Protein AF-A0A965MPZ9-F1 (afdb_monomer)

Solvent-accessible surface area (backbone atoms only — not comparable to full-atom values): 13795 Å² total; per-residue (Å²): 133,59,70,68,59,54,50,43,66,75,36,69,50,44,33,37,20,28,44,81,34,50,32,44,98,59,38,31,29,36,39,41,37,61,38,57,53,34,80,78,43,70,90,66,71,45,36,27,39,39,38,38,39,33,20,25,36,76,25,46,79,74,47,76,48,76,46,81,30,52,50,71,32,70,47,75,51,49,40,56,85,73,65,50,69,56,30,16,26,32,37,33,30,61,44,65,78,57,67,60,68,72,77,26,62,98,75,59,85,80,67,78,58,42,73,43,76,52,37,40,35,40,40,37,88,85,79,53,74,47,76,47,65,77,69,43,65,52,33,77,58,78,48,70,71,46,74,47,78,44,82,44,67,62,49,95,58,50,68,45,53,34,32,38,42,43,15,49,20,69,40,75,59,63,90,84,76,31,32,43,35,39,22,40,60,87,79,64,46,76,76,48,71,38,80,45,86,76,62,41,33,34,5,29,47,78,44,55,44,52,84,70,35,78,60,48,66,62,52,22,66,75,58,47,33,32,30,38,35,42,36,35,48,37,52,56,87,49,28,39,29,39,35,32,69,89,72,51,68,50,77,43,81,120

Sequence (254 aa):
MSRLNELMSAHPGYAFTSQYCLVGDEWNTILSFFNYYEQVFPGQGIVARLLVVFHDESGNEVKVHEQEVAPGSTAQVNARELGVTRSGLVAVAAVAMANLEELATGKFKINSSIPTSFYVTWDRANSARGMMHELEGVTQSRHASSIHHVGLKYSEQIAEHGLMLTNPNLAPSPGGKDMLTLRSATNRKTVARAELERLPPMGSKVVRFKDYFPNIDAQLQEHDRMVIDLTTCAQAAPLTAEWYKSGDFHFHHL

Nearest PDB structures (foldseek):
  4y5x-assembly2_I  TM=1.978E-01  e=4.830E-02  Homo sapiens
  4y5x-assembly2_F  TM=1.755E-01  e=5.373E-02  Homo sapiens
  3ggl-assembly1_A  TM=3.690E-01  e=2.634E+00  Bacteroides thetaiotaomicron
  4y5x-assembly1_L  TM=1.763E-01  e=2.038E-01  Homo sapiens

Foldseek 3Di:
DDVVVVVCVVAVQEWKWKDKADAAPFKWKKKKAFQCVCVVQPPPFWKWKKWKWDAAQQRHTDDIDIDIATHRGMDMDICVVRVNHHIFMMIIIIHTPDDVCVSCVPPDDDDSYHYGWIKMWMDGPPDDIDIDGDIHTQDQDFDAWDKDKDKDFDDPFFPFKWKKWFFSYPDFFDDDWKKKWKAQPPPRDTPDMDTDDDHGHRHIDIGTVCVGVVCVNVVCVVRRMMMIITTGRGIDQIWMWTQTPVRYIDTHGD

pLDDT: mean 91.39, std 7.15, range [62.09, 98.56]

Secondary structure (DSSP, 8-state):
--HHHHHHHH-TTEE-EEEEE--SSSEEEEEEEE-THHHHSTTS---EEEEEEEEETT--EEEEEEEEE-TT-EEEEETTTTT--S-EEEEEEEEESS-HHHHHTTT-PPPSSEE---EEEEEETTS-EEEE---EE-BSSPPPPEEEEEEEE--TTEEEEEEEEE--BSSPPPSS-EEEEEEETTT--EEEEEEEPPPPTT-EEEEEHHHH-TTHHHHHHHHSEEEEEEEESS--PPEEEEEETTS-EEEE--

Mean predicted aligned error: 4.83 Å

Radius of gyration: 20.1 Å; Cα contacts (8 Å, |Δi|>4): 614; chains: 1; bounding box: 48×39×56 Å

Structure (mmCIF, N/CA/C/O backbone):
data_AF-A0A965MPZ9-F1
#
_entry.id   AF-A0A965MPZ9-F1
#
loop_
_atom_site.group_PDB
_atom_site.id
_atom_site.type_symbol
_atom_site.label_atom_id
_atom_site.label_alt_id
_atom_site.label_comp_id
_atom_site.label_asym_id
_atom_site.label_entity_id
_atom_site.label_seq_id
_atom_site.pdbx_PDB_ins_code
_atom_site.Cartn_x
_atom_site.Cartn_y
_atom_site.Cartn_z
_atom_site.occupancy
_atom_site.B_iso_or_equiv
_atom_site.auth_seq_id
_atom_site.auth_comp_id
_atom_site.auth_asym_id
_atom_site.auth_atom_id
_atom_site.pdbx_PDB_model_num
ATOM 1 N N . MET A 1 1 ? -21.903 1.764 -3.519 1.00 65.25 1 MET A N 1
ATOM 2 C CA . MET A 1 1 ? -21.096 2.396 -2.453 1.00 65.25 1 MET A CA 1
ATOM 3 C C . MET A 1 1 ? -20.209 1.292 -1.892 1.00 65.25 1 MET A C 1
ATOM 5 O O . MET A 1 1 ? -20.731 0.196 -1.749 1.00 65.25 1 MET A O 1
ATOM 9 N N . SER A 1 2 ? -18.895 1.498 -1.734 1.00 91.62 2 SER A N 1
ATOM 10 C CA . SER A 1 2 ? -17.992 0.437 -1.235 1.00 91.62 2 SER A CA 1
ATOM 11 C C . SER A 1 2 ? -18.144 0.243 0.275 1.00 91.62 2 SER A C 1
ATOM 13 O O . SER A 1 2 ? -18.500 1.197 0.973 1.00 91.62 2 SER A O 1
ATOM 15 N N . ARG A 1 3 ? -17.834 -0.952 0.796 1.00 95.94 3 ARG A N 1
ATOM 16 C CA . ARG A 1 3 ? -17.916 -1.235 2.235 1.00 95.94 3 ARG A CA 1
ATOM 17 C C . ARG A 1 3 ? -16.930 -0.383 3.022 1.00 95.94 3 ARG A C 1
ATOM 19 O O . ARG A 1 3 ? -17.259 0.084 4.106 1.00 95.94 3 ARG A O 1
ATOM 26 N N . LEU A 1 4 ? -15.759 -0.100 2.453 1.00 96.56 4 LEU A N 1
ATOM 27 C CA . LEU A 1 4 ? -14.794 0.829 3.049 1.00 96.56 4 LEU A CA 1
ATOM 28 C C . LEU A 1 4 ? -15.406 2.219 3.313 1.00 96.56 4 LEU A C 1
ATOM 30 O O . LEU A 1 4 ? -15.229 2.768 4.398 1.00 96.56 4 LEU A O 1
ATOM 34 N N . ASN A 1 5 ? -16.191 2.764 2.375 1.00 95.31 5 ASN A N 1
ATOM 35 C CA . ASN A 1 5 ? -16.873 4.049 2.578 1.00 95.31 5 ASN A CA 1
ATOM 36 C C . ASN A 1 5 ? -17.919 3.987 3.702 1.00 95.31 5 ASN A C 1
ATOM 38 O O . ASN A 1 5 ? -18.040 4.932 4.484 1.00 95.31 5 ASN A O 1
ATOM 42 N N . GLU A 1 6 ? -18.660 2.881 3.800 1.00 96.56 6 GLU A N 1
ATOM 43 C CA . GLU A 1 6 ? -19.630 2.668 4.881 1.00 96.56 6 GLU A CA 1
ATOM 44 C C . GLU A 1 6 ? -18.938 2.607 6.246 1.00 96.56 6 GLU A C 1
ATOM 46 O O . GLU A 1 6 ? -19.370 3.276 7.182 1.00 96.56 6 GLU A O 1
ATOM 51 N N . LEU A 1 7 ? -17.836 1.857 6.349 1.00 96.94 7 LEU A N 1
ATOM 52 C CA . LEU A 1 7 ? -17.068 1.709 7.586 1.00 96.94 7 LEU A CA 1
ATOM 53 C C . LEU A 1 7 ? -16.430 3.031 8.027 1.00 96.94 7 LEU A C 1
ATOM 55 O O . LEU A 1 7 ? -16.515 3.386 9.200 1.00 96.94 7 LEU A O 1
ATOM 59 N N . MET A 1 8 ? -15.850 3.796 7.098 1.00 95.69 8 MET A N 1
ATOM 60 C CA . MET A 1 8 ? -15.312 5.131 7.396 1.00 95.69 8 MET A CA 1
ATOM 61 C C . MET A 1 8 ? -16.402 6.093 7.879 1.00 95.69 8 MET A C 1
ATOM 63 O O . MET A 1 8 ? -16.169 6.885 8.788 1.00 95.69 8 MET A O 1
ATOM 67 N N . SER A 1 9 ? -17.604 6.007 7.304 1.00 95.62 9 SER A N 1
ATOM 68 C CA . SER A 1 9 ? -18.743 6.837 7.715 1.00 95.62 9 SER A CA 1
ATOM 69 C C . SER A 1 9 ? -19.303 6.422 9.078 1.00 95.62 9 SER A C 1
ATOM 71 O O . SER A 1 9 ? -19.721 7.277 9.855 1.00 95.62 9 SER A O 1
ATOM 73 N N . ALA A 1 10 ? -19.299 5.122 9.384 1.00 96.62 10 ALA A N 1
ATOM 74 C CA . ALA A 1 10 ? -19.733 4.587 10.674 1.00 96.62 10 ALA A CA 1
ATOM 75 C C . ALA A 1 10 ? -18.739 4.887 11.811 1.00 96.62 10 ALA A C 1
ATOM 77 O O . ALA A 1 10 ? -19.133 4.931 12.977 1.00 96.62 10 ALA A O 1
ATOM 78 N N . HIS A 1 11 ? -17.463 5.111 11.481 1.00 95.94 11 HIS A N 1
ATOM 79 C CA . HIS A 1 11 ? -16.379 5.311 12.444 1.00 95.94 11 HIS A CA 1
ATOM 80 C C . HIS A 1 11 ? -15.527 6.557 12.123 1.00 95.94 11 HIS A C 1
ATOM 82 O O . HIS A 1 11 ? -14.315 6.440 11.951 1.00 95.94 11 HIS A O 1
ATOM 88 N N . PRO A 1 12 ? -16.111 7.771 12.093 1.00 93.56 12 PRO A N 1
ATOM 89 C CA . PRO A 1 12 ? -15.445 8.973 11.576 1.00 93.56 12 PRO A CA 1
ATOM 90 C C . PRO A 1 12 ? -14.216 9.432 12.383 1.00 93.56 12 PRO A C 1
ATOM 92 O O . PRO A 1 12 ? -13.398 10.187 11.866 1.00 93.56 12 PRO A O 1
ATOM 95 N N . GLY A 1 13 ? -14.071 8.989 13.638 1.00 94.06 13 GLY A N 1
ATOM 96 C CA . GLY A 1 13 ? -12.893 9.262 14.473 1.00 94.06 13 GLY A CA 1
ATOM 97 C C . GLY A 1 13 ? -11.706 8.321 14.232 1.00 94.06 13 GLY A C 1
ATOM 98 O O . GLY A 1 13 ? -10.641 8.530 14.811 1.00 94.06 13 GLY A O 1
ATOM 99 N N . TYR A 1 14 ? -11.865 7.291 13.396 1.00 96.25 14 TYR A N 1
ATOM 100 C CA . TYR A 1 14 ? -10.846 6.276 13.128 1.00 96.25 14 TYR A CA 1
ATOM 101 C C . TYR A 1 14 ? -10.413 6.335 11.666 1.00 96.25 14 TYR A C 1
ATOM 103 O O . TYR A 1 14 ? -11.206 6.109 10.752 1.00 96.25 14 TYR A O 1
ATOM 111 N N . ALA A 1 15 ? -9.135 6.630 11.441 1.00 95.25 15 ALA A N 1
ATOM 112 C CA . ALA A 1 15 ? -8.572 6.648 10.100 1.00 95.25 15 ALA A CA 1
ATOM 113 C C . ALA A 1 15 ? -8.154 5.242 9.679 1.00 95.25 15 ALA A C 1
ATOM 115 O O . ALA A 1 15 ? -7.407 4.559 10.387 1.00 95.25 15 ALA A O 1
ATOM 116 N N . PHE A 1 16 ? -8.589 4.854 8.482 1.00 96.88 16 PHE A N 1
ATOM 117 C CA . PHE A 1 16 ? -8.053 3.684 7.808 1.00 96.88 16 PHE A CA 1
ATOM 118 C C . PHE A 1 16 ? -6.645 3.990 7.311 1.00 96.88 16 PHE A C 1
ATOM 120 O O . PHE A 1 16 ? -6.396 5.022 6.689 1.00 96.88 16 PHE A O 1
ATOM 127 N N . THR A 1 17 ? -5.731 3.074 7.576 1.00 96.19 17 THR A N 1
ATOM 128 C CA . THR A 1 17 ? -4.395 3.049 6.990 1.00 96.19 17 THR A CA 1
ATOM 129 C C . THR A 1 17 ? -4.308 1.897 6.009 1.00 96.19 17 THR A C 1
ATOM 131 O O . THR A 1 17 ? -5.062 0.933 6.105 1.00 96.19 17 THR A O 1
ATOM 134 N N . SER A 1 18 ? -3.425 1.994 5.030 1.00 95.56 18 SER A N 1
ATOM 135 C CA . SER A 1 18 ? -3.332 1.034 3.946 1.00 95.56 18 SER A CA 1
ATOM 136 C C . SER A 1 18 ? -1.902 0.658 3.623 1.00 95.56 18 SER A C 1
ATOM 138 O O . SER A 1 18 ? -0.960 1.386 3.942 1.00 95.56 18 SER A O 1
ATOM 140 N N . GLN A 1 19 ? -1.765 -0.522 3.029 1.00 94.19 19 GLN A N 1
ATOM 141 C CA . GLN A 1 19 ? -0.502 -1.065 2.551 1.00 94.19 19 GLN A CA 1
ATOM 142 C C . GLN A 1 19 ? -0.762 -2.045 1.401 1.00 94.19 19 GLN A C 1
ATOM 144 O O . GLN A 1 19 ? -1.875 -2.549 1.224 1.00 94.19 19 GLN A O 1
ATOM 149 N N . TYR A 1 20 ? 0.270 -2.322 0.614 1.00 94.19 20 TYR A N 1
ATOM 150 C CA . TYR A 1 20 ? 0.255 -3.310 -0.443 1.00 94.19 20 TYR A CA 1
ATOM 151 C C . TYR A 1 20 ? 0.092 -4.739 0.095 1.00 94.19 20 TYR A C 1
ATOM 153 O O . TYR A 1 20 ? 0.819 -5.209 0.976 1.00 94.19 20 TYR A O 1
ATOM 161 N N . CYS A 1 21 ? -0.872 -5.444 -0.483 1.00 94.44 21 CYS A N 1
ATOM 162 C CA . CYS A 1 21 ? -1.164 -6.843 -0.232 1.00 94.44 21 CYS A CA 1
ATOM 163 C C . CYS A 1 21 ? -0.603 -7.665 -1.398 1.00 94.44 21 CYS A C 1
ATOM 165 O O . CYS A 1 21 ? -1.085 -7.539 -2.523 1.00 94.44 21 CYS A O 1
ATOM 167 N N . LEU A 1 22 ? 0.410 -8.496 -1.140 1.00 92.62 22 LEU A N 1
ATOM 168 C CA . LEU A 1 22 ? 1.010 -9.376 -2.141 1.00 92.62 22 LEU A CA 1
ATOM 169 C C . LEU A 1 22 ? 0.427 -10.779 -1.982 1.00 92.62 22 LEU A C 1
ATOM 171 O O . LEU A 1 22 ? 0.748 -11.505 -1.040 1.00 92.62 22 LEU A O 1
ATOM 175 N N . VAL A 1 23 ? -0.419 -11.166 -2.931 1.00 92.25 23 VAL A N 1
ATOM 176 C CA . VAL A 1 23 ? -1.045 -12.487 -2.974 1.00 92.25 23 VAL A CA 1
ATOM 177 C C . VAL A 1 23 ? -0.952 -13.046 -4.387 1.00 92.25 23 VAL A C 1
ATOM 179 O O . VAL A 1 23 ? -1.273 -12.369 -5.365 1.00 92.25 23 VAL A O 1
ATOM 182 N N . GLY A 1 24 ? -0.514 -14.296 -4.481 1.00 86.81 24 GLY A N 1
ATOM 183 C CA . GLY A 1 24 ? -0.442 -15.070 -5.716 1.00 86.81 24 GLY A CA 1
ATOM 184 C C . GLY A 1 24 ? -0.080 -16.520 -5.416 1.00 86.81 24 GLY A C 1
ATOM 185 O O . GLY A 1 24 ? -0.065 -16.921 -4.250 1.00 86.81 24 GLY A O 1
ATOM 186 N N . ASP A 1 25 ? 0.248 -17.296 -6.447 1.00 82.75 25 ASP A N 1
ATOM 187 C CA . ASP A 1 25 ? 0.522 -18.736 -6.312 1.00 82.75 25 ASP A CA 1
ATOM 188 C C . ASP A 1 25 ? 1.595 -19.024 -5.247 1.00 82.75 25 ASP A C 1
ATOM 190 O O . ASP A 1 25 ? 1.421 -19.867 -4.365 1.00 82.75 25 ASP A O 1
ATOM 194 N N . GLU A 1 26 ? 2.672 -18.240 -5.248 1.00 86.62 26 GLU A N 1
ATOM 195 C CA . GLU A 1 26 ? 3.798 -18.435 -4.331 1.00 86.62 26 GLU A CA 1
ATOM 196 C C . GLU A 1 26 ? 3.802 -17.498 -3.121 1.00 86.62 26 GLU A C 1
ATOM 198 O O . GLU A 1 26 ? 4.527 -17.771 -2.165 1.00 86.62 26 GLU A O 1
ATOM 203 N N . TRP A 1 27 ? 2.998 -16.430 -3.146 1.00 89.69 27 TRP A N 1
ATOM 204 C CA . TRP A 1 27 ? 3.049 -15.338 -2.171 1.00 89.69 27 TRP A CA 1
ATOM 205 C C . TRP A 1 27 ? 1.775 -15.215 -1.347 1.00 89.69 27 TRP A C 1
ATOM 207 O O . TRP A 1 27 ? 0.660 -15.401 -1.847 1.00 89.69 27 TRP A O 1
ATOM 217 N N . ASN A 1 28 ? 1.954 -14.849 -0.084 1.00 94.31 28 ASN A N 1
ATOM 218 C CA . ASN A 1 28 ? 0.871 -14.544 0.830 1.00 94.31 28 ASN A CA 1
ATOM 219 C C . ASN A 1 28 ? 1.192 -13.319 1.688 1.00 94.31 28 ASN A C 1
ATOM 221 O O . ASN A 1 28 ? 2.330 -13.128 2.112 1.00 94.31 28 ASN A O 1
ATOM 225 N N . THR A 1 29 ? 0.156 -12.549 2.012 1.00 94.75 29 THR A N 1
ATOM 226 C CA . THR A 1 29 ? 0.220 -11.457 2.980 1.00 94.75 29 THR A CA 1
ATOM 227 C C . THR A 1 29 ? -0.399 -11.893 4.304 1.00 94.75 29 THR A C 1
ATOM 229 O O . THR A 1 29 ? -1.542 -12.354 4.349 1.00 94.75 29 THR A O 1
ATOM 232 N N . ILE A 1 30 ? 0.340 -11.678 5.393 1.00 95.62 30 ILE A N 1
ATOM 233 C CA . ILE A 1 30 ? -0.155 -11.793 6.766 1.00 95.62 30 ILE A CA 1
ATOM 234 C C . ILE A 1 30 ? -0.078 -10.416 7.419 1.00 95.62 30 ILE A C 1
ATOM 236 O O . ILE A 1 30 ? 0.997 -9.824 7.528 1.00 95.62 30 ILE A O 1
ATOM 240 N N . LEU A 1 31 ? -1.221 -9.907 7.868 1.00 96.44 31 LEU A N 1
ATOM 241 C CA . LEU A 1 31 ? -1.301 -8.675 8.650 1.00 96.44 31 LEU A CA 1
ATOM 242 C C . LEU A 1 31 ? -1.142 -9.028 10.119 1.00 96.44 31 LEU A C 1
ATOM 244 O O . LEU A 1 31 ? -1.781 -9.966 10.582 1.00 96.44 31 LEU A O 1
ATOM 248 N N . SER A 1 32 ? -0.328 -8.279 10.851 1.00 96.81 32 SER A N 1
ATOM 249 C CA . SER A 1 32 ? -0.161 -8.433 12.295 1.00 96.81 32 SER A CA 1
ATOM 250 C C . SER A 1 32 ? -0.498 -7.125 12.996 1.00 96.81 32 SER A C 1
ATOM 252 O O . SER A 1 32 ? 0.125 -6.093 12.750 1.00 96.81 32 SER A O 1
ATOM 254 N N . PHE A 1 33 ? -1.482 -7.180 13.886 1.00 96.81 33 PHE A N 1
ATOM 255 C CA . PHE A 1 33 ? -1.940 -6.056 14.692 1.00 96.81 33 PHE A CA 1
ATOM 256 C C . PHE A 1 33 ? -1.768 -6.379 16.177 1.00 96.81 33 PHE A C 1
ATOM 258 O O . PHE A 1 33 ? -1.999 -7.510 16.605 1.00 96.81 33 PHE A O 1
ATOM 265 N N . PHE A 1 34 ? -1.392 -5.379 16.969 1.00 96.81 34 PHE A N 1
ATOM 266 C CA . PHE A 1 34 ? -1.359 -5.452 18.427 1.00 96.81 34 PHE A CA 1
ATOM 267 C C . PHE A 1 34 ? -2.319 -4.411 18.995 1.00 96.81 34 PHE A C 1
ATOM 269 O O . PHE A 1 34 ? -2.221 -3.234 18.644 1.00 96.81 34 PHE A O 1
ATOM 276 N N . ASN A 1 35 ? -3.223 -4.822 19.886 1.00 97.00 35 ASN A N 1
ATOM 277 C CA . ASN A 1 35 ? -4.140 -3.897 20.543 1.00 97.00 35 ASN A CA 1
ATOM 278 C C . ASN A 1 35 ? -3.391 -3.036 21.580 1.00 97.00 35 ASN A C 1
ATOM 280 O O . ASN A 1 35 ? -3.268 -3.393 22.754 1.00 97.00 35 ASN A O 1
ATOM 284 N N . TYR A 1 36 ? -2.913 -1.875 21.128 1.00 93.69 36 TYR A N 1
ATOM 285 C CA . TYR A 1 36 ? -2.133 -0.922 21.917 1.00 93.69 36 TYR A CA 1
ATOM 286 C C . TYR A 1 36 ? -2.964 -0.057 22.877 1.00 93.69 36 TYR A C 1
ATOM 288 O O . TYR A 1 36 ? -2.377 0.715 23.636 1.00 93.69 36 TYR A O 1
ATOM 296 N N . TYR A 1 37 ? -4.299 -0.170 22.909 1.00 94.88 37 TYR A N 1
ATOM 297 C CA . TYR A 1 37 ? -5.107 0.637 23.834 1.00 94.88 37 TYR A CA 1
ATOM 298 C C . TYR A 1 37 ? -4.764 0.373 25.300 1.00 94.88 37 TYR A C 1
ATOM 300 O O . TYR A 1 37 ? -4.828 1.304 26.092 1.00 94.88 37 TYR A O 1
ATOM 308 N N . GLU A 1 38 ? -4.310 -0.833 25.650 1.00 91.12 38 GLU A N 1
ATOM 309 C CA . GLU A 1 38 ? -3.850 -1.153 27.010 1.00 91.12 38 GLU A CA 1
ATOM 310 C C . GLU A 1 38 ? -2.614 -0.333 27.424 1.00 91.12 38 GLU A C 1
ATOM 312 O O . GLU A 1 38 ? -2.442 -0.014 28.596 1.00 91.12 38 GLU A O 1
ATOM 317 N N . GLN A 1 39 ? -1.768 0.074 26.469 1.00 92.06 39 GLN A N 1
ATOM 318 C CA . GLN A 1 39 ? -0.606 0.926 26.752 1.00 92.06 39 GLN A CA 1
ATOM 319 C C . GLN A 1 39 ? -1.007 2.385 27.016 1.00 92.06 39 GLN A C 1
ATOM 321 O O . GLN A 1 39 ? -0.326 3.088 27.759 1.00 92.06 39 GLN A O 1
ATOM 326 N N . VAL A 1 40 ? -2.107 2.843 26.410 1.00 92.19 40 VAL A N 1
ATOM 327 C CA . VAL A 1 40 ? -2.596 4.230 26.516 1.00 92.19 40 VAL A CA 1
ATOM 328 C C . VAL A 1 40 ? -3.616 4.390 27.650 1.00 92.19 40 VAL A C 1
ATOM 330 O O . VAL A 1 40 ? -3.636 5.412 28.334 1.00 92.19 40 VAL A O 1
ATOM 333 N N . PHE A 1 41 ? -4.436 3.366 27.886 1.00 94.00 41 PHE A N 1
ATOM 334 C CA . PHE A 1 41 ? -5.486 3.309 28.902 1.00 94.00 41 PHE A CA 1
ATOM 335 C C . PHE A 1 41 ? -5.327 2.056 29.785 1.00 94.00 41 PHE A C 1
ATOM 337 O O . PHE A 1 41 ? -6.159 1.145 29.714 1.00 94.00 41 PHE A O 1
ATOM 344 N N . PRO A 1 42 ? -4.286 1.994 30.636 1.00 92.94 42 PRO A N 1
ATOM 345 C CA . PRO A 1 42 ? -3.998 0.797 31.421 1.00 92.94 42 PRO A CA 1
ATOM 346 C C . PRO A 1 42 ? -5.169 0.382 32.319 1.00 92.94 42 PRO A C 1
ATOM 348 O O . PRO A 1 42 ? -5.787 1.219 32.990 1.00 92.94 42 PRO A O 1
ATOM 351 N N . GLY A 1 43 ? -5.472 -0.917 32.336 1.00 93.44 43 GLY A N 1
ATOM 352 C CA . GLY A 1 43 ? -6.506 -1.524 33.173 1.00 93.44 43 GLY A CA 1
ATOM 353 C C . GLY A 1 43 ? -7.947 -1.207 32.765 1.00 93.44 43 GLY A C 1
ATOM 354 O O . GLY A 1 43 ? -8.866 -1.593 33.482 1.00 93.44 43 GLY A O 1
ATOM 355 N N . GLN A 1 44 ? -8.169 -0.514 31.641 1.00 95.56 44 GLN A N 1
ATOM 356 C CA . GLN A 1 44 ? -9.521 -0.204 31.156 1.00 95.56 44 GLN A CA 1
ATOM 357 C C . GLN A 1 44 ? -10.151 -1.348 30.350 1.00 95.56 44 GLN A C 1
ATOM 359 O O . GLN A 1 44 ? -11.339 -1.291 30.045 1.00 95.56 44 GLN A O 1
ATOM 364 N N . GLY A 1 45 ? -9.383 -2.386 29.998 1.00 96.06 45 GLY A N 1
ATOM 365 C CA . GLY A 1 45 ? -9.921 -3.575 29.335 1.00 96.06 45 GLY A CA 1
ATOM 366 C C . GLY A 1 45 ? -10.505 -3.291 27.946 1.00 96.06 45 GLY A C 1
ATOM 367 O O . GLY A 1 45 ? -11.498 -3.902 27.554 1.00 96.06 45 GLY A O 1
ATOM 368 N N . ILE A 1 46 ? -9.910 -2.355 27.199 1.00 97.62 46 ILE A N 1
ATOM 369 C CA . ILE A 1 46 ? -10.449 -1.880 25.917 1.00 97.62 46 ILE A CA 1
ATOM 370 C C . ILE A 1 46 ? -10.257 -2.931 24.818 1.00 97.62 46 ILE A C 1
ATOM 372 O O . ILE A 1 46 ? -9.150 -3.144 24.318 1.00 97.62 46 ILE A O 1
ATOM 376 N N . VAL A 1 47 ? -11.357 -3.558 24.403 1.00 98.12 47 VAL A N 1
ATOM 377 C CA . VAL A 1 47 ? -11.411 -4.399 23.199 1.00 98.12 47 VAL A CA 1
ATOM 378 C C . VAL A 1 47 ? -11.374 -3.508 21.956 1.00 98.12 47 VAL A C 1
ATOM 380 O O . VAL A 1 47 ? -12.062 -2.485 21.890 1.00 98.12 47 VAL A O 1
ATOM 383 N N . ALA A 1 48 ? -10.582 -3.903 20.961 1.00 98.12 48 ALA A N 1
ATOM 384 C CA . ALA A 1 48 ? -10.557 -3.267 19.649 1.00 98.12 48 ALA A CA 1
ATOM 385 C C . ALA A 1 48 ? -11.258 -4.155 18.618 1.00 98.12 48 ALA A C 1
ATOM 387 O O . ALA A 1 48 ? -11.006 -5.356 18.560 1.00 98.12 48 ALA A O 1
ATOM 388 N N . ARG A 1 49 ? -12.089 -3.567 17.760 1.00 98.44 49 ARG A N 1
ATOM 389 C CA . ARG A 1 49 ? -12.582 -4.208 16.542 1.00 98.44 49 ARG A CA 1
ATOM 390 C C . ARG A 1 49 ? -11.645 -3.864 15.390 1.00 98.44 49 ARG A C 1
ATOM 392 O O . ARG A 1 49 ? -11.590 -2.716 14.959 1.00 98.44 49 ARG A O 1
ATOM 399 N N . LEU A 1 50 ? -10.911 -4.857 14.906 1.00 98.50 50 LEU A N 1
ATOM 400 C CA . LEU A 1 50 ? -10.063 -4.755 13.728 1.00 98.50 50 LEU A CA 1
ATOM 401 C C . LEU A 1 50 ? -10.920 -4.942 12.472 1.00 98.50 50 LEU A C 1
ATOM 403 O O . LEU A 1 50 ? -11.504 -6.003 12.264 1.00 98.50 50 LEU A O 1
ATOM 407 N N . LEU A 1 51 ? -10.989 -3.902 11.651 1.00 98.56 51 LEU A N 1
ATOM 408 C CA . LEU A 1 51 ? -11.669 -3.853 10.364 1.00 98.56 51 LEU A CA 1
ATOM 409 C C . LEU A 1 51 ? -10.614 -3.934 9.263 1.00 98.56 51 LEU A C 1
ATOM 411 O O . LEU A 1 51 ? -9.696 -3.117 9.239 1.00 98.56 51 LEU A O 1
ATOM 415 N N . VAL A 1 52 ? -10.744 -4.896 8.353 1.00 98.44 52 VAL A N 1
ATOM 416 C CA . VAL A 1 52 ? -9.794 -5.132 7.259 1.00 98.44 52 VAL A CA 1
ATOM 417 C C . VAL A 1 52 ? -10.552 -5.231 5.941 1.00 98.44 52 VAL A C 1
ATOM 419 O O . VAL A 1 52 ? -11.451 -6.059 5.800 1.00 98.44 52 VAL A O 1
ATOM 422 N N . VAL A 1 53 ? -10.179 -4.410 4.961 1.00 98.44 53 VAL A N 1
ATOM 423 C CA . VAL A 1 53 ? -10.788 -4.385 3.626 1.00 98.44 53 VAL A CA 1
ATOM 424 C C . VAL A 1 53 ? -9.711 -4.562 2.562 1.00 98.44 53 VAL A C 1
ATOM 426 O O . VAL A 1 53 ? -8.839 -3.711 2.396 1.00 98.44 53 VAL A O 1
ATOM 429 N N . PHE A 1 54 ? -9.779 -5.663 1.824 1.00 98.31 54 PHE A N 1
ATOM 430 C CA . PHE A 1 54 ? -8.881 -5.976 0.720 1.00 98.31 54 PHE A CA 1
ATOM 431 C C . PHE A 1 54 ? -9.461 -5.486 -0.602 1.00 98.31 54 PHE A C 1
ATOM 433 O O . PHE A 1 54 ? -10.642 -5.699 -0.890 1.00 98.31 54 PHE A O 1
ATOM 440 N N . HIS A 1 55 ? -8.595 -4.905 -1.420 1.00 98.19 55 HIS A N 1
ATOM 441 C CA . HIS A 1 55 ? -8.849 -4.502 -2.792 1.00 98.19 55 HIS A CA 1
ATOM 442 C C . HIS A 1 55 ? -7.865 -5.222 -3.717 1.00 98.19 55 HIS A C 1
ATOM 444 O O . HIS A 1 55 ? -6.751 -5.525 -3.291 1.00 98.19 55 HIS A O 1
ATOM 450 N N . ASP A 1 56 ? -8.261 -5.506 -4.957 1.00 97.31 56 ASP A N 1
ATOM 451 C CA . ASP A 1 56 ? -7.336 -5.985 -5.989 1.00 97.31 56 ASP A CA 1
ATOM 452 C C . ASP A 1 56 ? -6.533 -4.831 -6.626 1.00 97.31 56 ASP A C 1
ATOM 454 O O . ASP A 1 56 ? -6.753 -3.659 -6.328 1.00 97.31 56 ASP A O 1
ATOM 458 N N . GLU A 1 57 ? -5.587 -5.148 -7.514 1.00 96.56 57 GLU A N 1
ATOM 459 C CA . GLU A 1 57 ? -4.773 -4.158 -8.250 1.00 96.56 57 GLU A CA 1
ATOM 460 C C . GLU A 1 57 ? -5.625 -3.126 -9.015 1.00 96.56 57 GLU A C 1
ATOM 462 O O . GLU A 1 57 ? -5.219 -1.978 -9.200 1.00 96.56 57 GLU A O 1
ATOM 467 N N . SER A 1 58 ? -6.835 -3.517 -9.429 1.00 96.44 58 SER A N 1
ATOM 468 C CA . SER A 1 58 ? -7.800 -2.651 -10.115 1.00 96.44 58 SER A CA 1
ATOM 469 C C . SER A 1 58 ? -8.658 -1.821 -9.152 1.00 96.44 58 SER A C 1
ATOM 471 O O . SER A 1 58 ? -9.571 -1.125 -9.596 1.00 96.44 58 SER A O 1
ATOM 473 N N . GLY A 1 59 ? -8.377 -1.868 -7.848 1.00 96.06 59 GLY A N 1
ATOM 474 C CA . GLY A 1 59 ? -9.092 -1.113 -6.825 1.00 96.06 59 GLY A CA 1
ATOM 475 C C . GLY A 1 59 ? -10.472 -1.673 -6.484 1.00 96.06 59 GLY A C 1
ATOM 476 O O . GLY A 1 59 ? -11.247 -1.012 -5.792 1.00 96.06 59 GLY A O 1
ATOM 477 N N . ASN A 1 60 ? -10.812 -2.879 -6.949 1.00 97.00 60 ASN A N 1
ATOM 478 C CA . ASN A 1 60 ? -12.085 -3.504 -6.609 1.00 97.00 60 ASN A CA 1
ATOM 479 C C . ASN A 1 60 ? -11.995 -4.119 -5.222 1.00 97.00 60 ASN A C 1
ATOM 481 O O . ASN A 1 60 ? -11.068 -4.871 -4.939 1.00 97.00 60 ASN A O 1
ATOM 485 N N . GLU A 1 61 ? -12.985 -3.861 -4.376 1.00 97.56 61 GLU A N 1
ATOM 486 C CA . GLU A 1 61 ? -13.115 -4.540 -3.091 1.00 97.56 61 GLU A CA 1
ATOM 487 C C . GLU A 1 61 ? -13.341 -6.045 -3.309 1.00 97.56 61 GLU A C 1
ATOM 489 O O . GLU A 1 61 ? -14.294 -6.450 -3.977 1.00 97.56 61 GLU A O 1
ATOM 494 N N . VAL A 1 62 ? -12.461 -6.879 -2.750 1.00 97.44 62 VAL A N 1
ATOM 495 C CA . VAL A 1 62 ? -12.500 -8.343 -2.920 1.00 97.44 62 VAL A CA 1
ATOM 496 C C . VAL A 1 62 ? -12.820 -9.089 -1.633 1.00 97.44 62 VAL A C 1
ATOM 498 O O . VAL A 1 62 ? -13.319 -10.214 -1.681 1.00 97.44 62 VAL A O 1
ATOM 501 N N . LYS A 1 63 ? -12.533 -8.495 -0.470 1.00 97.88 63 LYS A N 1
ATOM 502 C CA . LYS A 1 63 ? -12.802 -9.129 0.821 1.00 97.88 63 LYS A CA 1
ATOM 503 C C . LYS A 1 63 ? -12.905 -8.107 1.942 1.00 97.88 63 LYS A C 1
ATOM 505 O O . LYS A 1 63 ? -12.113 -7.176 2.014 1.00 97.88 63 LYS A O 1
ATOM 510 N N . VAL A 1 64 ? -13.824 -8.358 2.866 1.00 98.06 64 VAL A N 1
ATOM 511 C CA . VAL A 1 64 ? -13.944 -7.639 4.136 1.00 98.06 64 VAL A CA 1
ATOM 512 C C . VAL A 1 64 ? -13.828 -8.657 5.265 1.00 98.06 64 VAL A C 1
ATOM 514 O O . VAL A 1 64 ? -14.364 -9.766 5.167 1.00 98.06 64 VAL A O 1
ATOM 517 N N . HIS A 1 65 ? -13.104 -8.298 6.315 1.00 98.19 65 HIS A N 1
ATOM 518 C CA . HIS A 1 65 ? -12.931 -9.104 7.512 1.00 98.19 65 HIS A CA 1
ATOM 519 C C . HIS A 1 65 ? -13.009 -8.215 8.751 1.00 98.19 65 HIS A C 1
ATOM 521 O O . HIS A 1 65 ? -12.470 -7.110 8.772 1.00 98.19 65 HIS A O 1
ATOM 527 N N . GLU A 1 66 ? -13.693 -8.709 9.777 1.00 98.12 66 GLU A N 1
ATOM 528 C CA . GLU A 1 66 ? -13.860 -8.026 11.054 1.00 98.12 66 GLU A CA 1
ATOM 529 C C . GLU A 1 66 ? -13.522 -9.017 12.174 1.00 98.12 66 GLU A C 1
ATOM 531 O O . GLU A 1 66 ? -13.994 -10.156 12.157 1.00 98.12 66 GLU A O 1
ATOM 536 N N . GLN A 1 67 ? -12.706 -8.593 13.137 1.00 97.88 67 GLN A N 1
ATOM 537 C CA . GLN A 1 67 ? -12.305 -9.412 14.281 1.00 97.88 67 GLN A CA 1
ATOM 538 C C . GLN A 1 67 ? -12.196 -8.556 15.544 1.00 97.88 67 GLN A C 1
ATOM 540 O O . GLN A 1 67 ? -11.663 -7.449 15.513 1.00 97.88 67 GLN A O 1
ATOM 545 N N . GLU A 1 68 ? -12.648 -9.083 16.680 1.00 98.38 68 GLU A N 1
ATOM 546 C CA . GLU A 1 68 ? -12.374 -8.483 17.987 1.00 98.38 68 GLU A CA 1
ATOM 547 C C . GLU A 1 68 ? -11.006 -8.928 18.516 1.00 98.38 68 GLU A C 1
ATOM 549 O O . GLU A 1 68 ? -10.629 -10.100 18.443 1.00 98.38 68 GLU A O 1
ATOM 554 N N . VAL A 1 69 ? -10.253 -7.972 19.053 1.00 98.38 69 VAL A N 1
ATOM 555 C CA . VAL A 1 69 ? -8.902 -8.160 19.579 1.00 98.38 69 VAL A CA 1
ATOM 556 C C . VAL A 1 69 ? -8.897 -7.734 21.037 1.00 98.38 69 VAL A C 1
ATOM 558 O O . VAL A 1 69 ? -9.101 -6.561 21.367 1.00 98.38 69 VAL A O 1
ATOM 561 N N . ALA A 1 70 ? -8.671 -8.707 21.917 1.00 98.06 70 ALA A N 1
ATOM 562 C CA . ALA A 1 70 ? -8.642 -8.489 23.355 1.00 98.06 70 ALA A CA 1
ATOM 563 C C . ALA A 1 70 ? -7.540 -7.481 23.765 1.00 98.06 70 ALA A C 1
ATOM 565 O O . ALA A 1 70 ? -6.571 -7.281 23.022 1.00 98.06 70 ALA A O 1
ATOM 566 N N . PRO A 1 71 ? -7.669 -6.832 24.937 1.00 97.19 71 PRO A N 1
ATOM 567 C CA . PRO A 1 71 ? -6.670 -5.891 25.443 1.00 97.19 71 PRO A CA 1
ATOM 568 C C . PRO A 1 71 ? -5.287 -6.541 25.539 1.00 97.19 71 PRO A C 1
ATOM 570 O O . PRO A 1 71 ? -5.166 -7.689 25.970 1.00 97.19 71 PRO A O 1
ATOM 573 N N . GLY A 1 72 ? -4.245 -5.832 25.094 1.00 94.88 72 GLY A N 1
ATOM 574 C CA . GLY A 1 72 ? -2.862 -6.323 25.142 1.00 94.88 72 GLY A CA 1
ATOM 575 C C . GLY A 1 72 ? -2.597 -7.597 24.329 1.00 94.88 72 GLY A C 1
ATOM 576 O O . GLY A 1 72 ? -1.561 -8.230 24.516 1.00 94.88 72 GLY A O 1
ATOM 577 N N . SER A 1 73 ? -3.519 -7.994 23.448 1.00 97.31 73 SER A N 1
ATOM 578 C CA . SER A 1 73 ? -3.393 -9.182 22.599 1.00 97.31 73 SER A CA 1
ATOM 579 C C . SER A 1 73 ? -3.032 -8.812 21.160 1.00 97.31 73 SER A C 1
ATOM 581 O O . SER A 1 73 ? -3.187 -7.665 20.729 1.00 97.31 73 SER A O 1
ATOM 583 N N . THR A 1 74 ? -2.554 -9.799 20.403 1.00 96.56 74 THR A N 1
ATOM 584 C CA . THR A 1 74 ? -2.285 -9.678 18.968 1.00 96.56 74 THR A CA 1
ATOM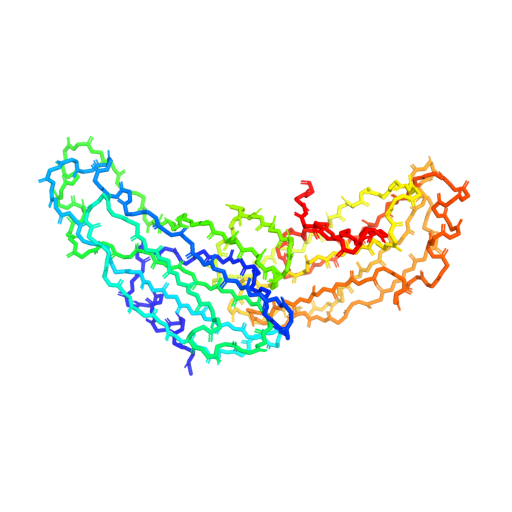 585 C C . THR A 1 74 ? -3.362 -10.369 18.140 1.00 96.56 74 THR A C 1
ATOM 587 O O . THR A 1 74 ? -3.990 -11.331 18.579 1.00 96.56 74 THR A O 1
ATOM 590 N N . ALA A 1 75 ? -3.556 -9.883 16.918 1.00 97.06 75 ALA A N 1
ATOM 591 C CA . ALA A 1 75 ? -4.345 -10.542 15.889 1.00 97.06 75 ALA A CA 1
ATOM 592 C C . ALA A 1 75 ? -3.512 -10.682 14.617 1.00 97.06 75 ALA A C 1
ATOM 594 O O . ALA A 1 75 ? -2.740 -9.782 14.268 1.00 97.06 75 ALA A O 1
ATOM 595 N N . GLN A 1 76 ? -3.685 -11.810 13.931 1.00 97.44 76 GLN A N 1
ATOM 596 C CA . GLN A 1 76 ? -3.101 -12.047 12.620 1.00 97.44 76 GLN A CA 1
ATOM 597 C C . GLN A 1 76 ? -4.198 -12.332 11.607 1.00 97.44 76 GLN A C 1
ATOM 599 O O . GLN A 1 76 ? -5.078 -13.151 11.858 1.00 97.44 76 GLN A O 1
ATOM 604 N N . VAL A 1 77 ? -4.129 -11.659 10.462 1.00 97.56 77 VAL A N 1
ATOM 605 C CA . VAL A 1 77 ? -5.087 -11.821 9.369 1.00 97.56 77 VAL A CA 1
ATOM 606 C C . VAL A 1 77 ? -4.339 -12.332 8.148 1.00 97.56 77 VAL A C 1
ATOM 608 O O . VAL A 1 77 ? -3.548 -11.609 7.542 1.00 97.56 77 VAL A O 1
ATOM 611 N N . ASN A 1 78 ? -4.579 -13.594 7.805 1.00 96.81 78 ASN A N 1
ATOM 612 C CA . ASN A 1 78 ? -3.962 -14.267 6.671 1.00 96.81 78 ASN A CA 1
ATOM 613 C C . ASN A 1 78 ? -4.834 -14.085 5.416 1.00 96.81 78 ASN A C 1
ATOM 615 O O . ASN A 1 78 ? -5.948 -14.606 5.340 1.00 96.81 78 ASN A O 1
ATOM 619 N N . ALA A 1 79 ? -4.332 -13.346 4.421 1.00 96.94 79 ALA A N 1
ATOM 620 C CA . ALA A 1 79 ? -5.096 -12.998 3.223 1.00 96.94 79 ALA A CA 1
ATOM 621 C C . ALA A 1 79 ? -5.574 -14.243 2.451 1.00 96.94 79 ALA A C 1
ATOM 623 O O . ALA A 1 79 ? -6.735 -14.316 2.036 1.00 96.94 79 ALA A O 1
ATOM 624 N N . ARG A 1 80 ? -4.710 -15.256 2.311 1.00 94.81 80 ARG A N 1
ATOM 625 C CA . ARG A 1 80 ? -5.037 -16.502 1.607 1.00 94.81 80 ARG A CA 1
ATOM 626 C C . ARG A 1 80 ? -6.092 -17.331 2.336 1.00 94.81 80 ARG A C 1
ATOM 628 O O . ARG A 1 80 ? -6.999 -17.844 1.688 1.00 94.81 80 ARG A O 1
ATOM 635 N N . GLU A 1 81 ? -6.023 -17.428 3.664 1.00 96.19 81 GLU A N 1
ATOM 636 C CA . GLU A 1 81 ? -7.050 -18.128 4.462 1.00 96.19 81 GLU A CA 1
ATOM 637 C C . GLU A 1 81 ? -8.426 -17.458 4.345 1.00 96.19 81 GLU A C 1
ATOM 639 O O . GLU A 1 81 ? -9.456 -18.128 4.387 1.00 96.19 81 GLU A O 1
ATOM 644 N N . LEU A 1 82 ? -8.454 -16.142 4.118 1.00 96.94 82 LEU A N 1
ATOM 645 C CA . LEU A 1 82 ? -9.684 -15.399 3.847 1.00 96.94 82 LEU A CA 1
ATOM 646 C C . LEU A 1 82 ? -10.204 -15.544 2.407 1.00 96.94 82 LEU A C 1
ATOM 648 O O . LEU A 1 82 ? -11.292 -15.037 2.103 1.00 96.94 82 LEU A O 1
ATOM 652 N N . GLY A 1 83 ? -9.471 -16.236 1.531 1.00 96.06 83 GLY A N 1
ATOM 653 C CA . GLY A 1 83 ? -9.821 -16.436 0.125 1.00 96.06 83 GLY A CA 1
ATOM 654 C C . GLY A 1 83 ? -9.450 -15.268 -0.790 1.00 96.06 83 GLY A C 1
ATOM 655 O O . GLY A 1 83 ? -9.971 -15.181 -1.901 1.00 96.06 83 GLY A O 1
ATOM 656 N N . VAL A 1 84 ? -8.570 -14.361 -0.354 1.00 96.88 84 VAL A N 1
ATOM 657 C CA . VAL A 1 84 ? -7.973 -13.360 -1.249 1.00 96.88 84 VAL A CA 1
ATOM 658 C C . VAL A 1 84 ? -7.023 -14.091 -2.196 1.00 96.88 84 VAL A C 1
ATOM 660 O O . VAL A 1 84 ? -6.207 -14.898 -1.758 1.00 96.88 84 VAL A O 1
ATOM 663 N N . THR A 1 85 ? -7.150 -13.841 -3.498 1.00 95.06 85 THR A N 1
ATOM 664 C CA . THR A 1 85 ? -6.395 -14.557 -4.548 1.00 95.06 85 THR A CA 1
ATOM 665 C C . THR A 1 85 ? -5.583 -13.637 -5.451 1.00 95.06 85 THR A C 1
ATOM 667 O O . THR A 1 85 ? -4.822 -14.116 -6.287 1.00 95.06 85 THR A O 1
ATOM 670 N N . ARG A 1 86 ? -5.736 -12.319 -5.300 1.00 94.81 86 ARG A N 1
ATOM 671 C CA . ARG A 1 86 ? -5.061 -11.310 -6.115 1.00 94.81 86 ARG A CA 1
ATOM 672 C C . ARG A 1 86 ? -4.363 -10.304 -5.221 1.00 94.81 86 ARG A C 1
ATOM 674 O O . ARG A 1 86 ? -4.860 -9.987 -4.141 1.00 94.81 86 ARG A O 1
ATOM 681 N N . SER A 1 87 ? -3.222 -9.823 -5.698 1.00 96.00 87 SER A N 1
ATOM 682 C CA . SER A 1 87 ? -2.524 -8.698 -5.085 1.00 96.00 87 SER A CA 1
ATOM 683 C C . SER A 1 87 ? -3.350 -7.415 -5.204 1.00 96.00 87 SER A C 1
ATOM 685 O O . SER A 1 87 ? -4.297 -7.352 -5.990 1.00 96.00 87 SER A O 1
ATOM 687 N N . GLY A 1 88 ? -3.008 -6.405 -4.412 1.00 96.62 88 GLY A N 1
ATOM 688 C CA . GLY A 1 88 ? -3.721 -5.135 -4.402 1.00 96.62 88 GLY A CA 1
ATOM 689 C C . GLY A 1 88 ? -3.387 -4.296 -3.176 1.00 96.62 88 GLY A C 1
ATOM 690 O O . GLY A 1 88 ? -2.252 -4.318 -2.700 1.00 96.62 88 GLY A O 1
ATOM 691 N N . LEU A 1 89 ? -4.363 -3.565 -2.643 1.00 96.81 89 LEU A N 1
ATOM 692 C CA . LEU A 1 89 ? -4.225 -2.836 -1.381 1.00 96.81 89 LEU A CA 1
ATOM 693 C C . LEU A 1 89 ? -5.060 -3.480 -0.282 1.00 96.81 89 LEU A C 1
ATOM 695 O O . LEU A 1 89 ? -6.128 -4.036 -0.522 1.00 96.81 89 LEU A O 1
ATOM 699 N N . VAL A 1 90 ? -4.609 -3.344 0.956 1.00 97.56 90 VAL A N 1
ATOM 700 C CA . VAL A 1 90 ? -5.429 -3.606 2.134 1.00 97.56 90 VAL A CA 1
ATOM 701 C C . VAL A 1 90 ? -5.571 -2.332 2.945 1.00 97.56 90 VAL A C 1
ATOM 703 O O . VAL A 1 90 ? -4.587 -1.636 3.161 1.00 97.56 90 VAL A O 1
ATOM 706 N N . ALA A 1 91 ? -6.791 -2.029 3.380 1.00 97.69 91 ALA A N 1
ATOM 707 C CA . ALA A 1 91 ? -7.113 -0.933 4.282 1.00 97.69 91 ALA A CA 1
ATOM 708 C C . ALA A 1 91 ? -7.520 -1.497 5.648 1.00 97.69 91 ALA A C 1
ATOM 710 O O . ALA A 1 91 ? -8.330 -2.421 5.722 1.00 97.69 91 ALA A O 1
ATOM 711 N N . VAL A 1 92 ? -6.974 -0.940 6.725 1.00 98.00 92 VAL A N 1
ATOM 712 C CA . VAL A 1 92 ? -7.124 -1.441 8.091 1.00 98.00 92 VAL A CA 1
ATOM 713 C C . VAL A 1 92 ? -7.489 -0.303 9.039 1.00 98.00 92 VAL A C 1
ATOM 715 O O . VAL A 1 92 ? -6.879 0.765 9.001 1.00 98.00 92 VAL A O 1
ATOM 718 N N . ALA A 1 93 ? -8.452 -0.549 9.925 1.00 97.94 93 ALA A N 1
ATOM 719 C CA . ALA A 1 93 ? -8.741 0.307 11.070 1.00 97.94 93 ALA A CA 1
ATOM 720 C C . ALA A 1 93 ? -9.003 -0.533 12.328 1.00 97.94 93 ALA A C 1
ATOM 722 O O . ALA A 1 93 ? -9.735 -1.515 12.279 1.00 97.94 93 ALA A O 1
ATOM 723 N N . ALA A 1 94 ? -8.441 -0.138 13.465 1.00 97.69 94 ALA A N 1
ATOM 724 C CA . ALA A 1 94 ? -8.728 -0.692 14.777 1.00 97.69 94 ALA A CA 1
ATOM 725 C C . ALA A 1 94 ? -9.616 0.292 15.543 1.00 97.69 94 ALA A C 1
ATOM 727 O O . ALA A 1 94 ? -9.171 1.355 15.969 1.00 97.69 94 ALA A O 1
ATOM 728 N N . VAL A 1 95 ? -10.889 -0.060 15.692 1.00 98.06 95 VAL A N 1
ATOM 729 C CA . VAL A 1 95 ? -11.904 0.769 16.346 1.00 98.06 95 VAL A CA 1
ATOM 730 C C . VAL A 1 95 ? -12.040 0.325 17.797 1.00 98.06 95 VAL A C 1
ATOM 732 O O . VAL A 1 95 ? -12.402 -0.823 18.054 1.00 98.06 95 VAL A O 1
ATOM 735 N N . ALA A 1 96 ? -11.777 1.204 18.764 1.00 97.56 96 ALA A N 1
ATOM 736 C CA . ALA A 1 96 ? -12.026 0.868 20.163 1.00 97.56 96 ALA A CA 1
ATOM 737 C C . ALA A 1 96 ? -13.530 0.696 20.406 1.00 97.56 96 ALA A C 1
ATOM 739 O O . ALA A 1 96 ? -14.339 1.525 19.988 1.00 97.56 96 ALA A O 1
ATOM 740 N N . MET A 1 97 ? -13.903 -0.352 21.137 1.00 97.19 97 MET A N 1
ATOM 741 C CA . MET A 1 97 ? -15.293 -0.595 21.537 1.00 97.19 97 MET A CA 1
ATOM 742 C C . MET A 1 97 ? -15.705 0.194 22.794 1.00 97.19 97 MET A C 1
ATOM 744 O O . MET A 1 97 ? -16.814 0.024 23.293 1.00 97.19 97 MET A O 1
ATOM 748 N N . ALA A 1 98 ? -14.821 1.058 23.303 1.00 95.94 98 ALA A N 1
ATOM 749 C CA . ALA A 1 98 ? -15.044 1.922 24.459 1.00 95.94 98 ALA A CA 1
ATOM 750 C C . ALA A 1 98 ? -15.084 3.407 24.059 1.00 95.94 98 ALA A C 1
ATOM 752 O O . ALA A 1 98 ? -14.519 3.808 23.039 1.00 95.94 98 ALA A O 1
ATOM 753 N N . ASN A 1 99 ? -15.705 4.240 24.899 1.00 94.81 99 ASN A N 1
ATOM 754 C CA . ASN A 1 99 ? -15.720 5.691 24.723 1.00 94.81 99 ASN A CA 1
ATOM 755 C C . ASN A 1 99 ? -14.391 6.310 25.185 1.00 94.81 99 ASN A C 1
ATOM 757 O O . ASN A 1 99 ? -14.205 6.624 26.361 1.00 94.81 99 ASN A O 1
ATOM 761 N N . LEU A 1 100 ? -13.450 6.476 24.254 1.00 94.88 100 LEU A N 1
ATOM 762 C CA . LEU A 1 100 ? -12.114 6.974 24.582 1.00 94.88 100 LEU A CA 1
ATOM 763 C C . LEU A 1 100 ? -12.135 8.410 25.140 1.00 94.88 100 LEU A C 1
ATOM 765 O O . LEU A 1 100 ? -11.341 8.718 26.025 1.00 94.88 100 LEU A O 1
ATOM 769 N N . GLU A 1 101 ? -13.041 9.276 24.671 1.00 93.56 101 GLU A N 1
ATOM 770 C CA . GLU A 1 101 ? -13.146 10.671 25.135 1.00 93.56 101 GLU A CA 1
ATOM 771 C C . GLU A 1 101 ? -13.517 10.755 26.617 1.00 93.56 101 GLU A C 1
ATOM 773 O O . GLU A 1 101 ? -12.910 11.507 27.385 1.00 93.56 101 GLU A O 1
ATOM 778 N N . GLU A 1 102 ? -14.459 9.919 27.045 1.00 94.94 102 GLU A N 1
ATOM 779 C CA . GLU A 1 102 ? -14.845 9.800 28.448 1.00 94.94 102 GLU A CA 1
ATOM 780 C C . GLU A 1 102 ? -13.671 9.298 29.302 1.00 94.94 102 GLU A C 1
ATOM 782 O O . GLU A 1 102 ? -13.330 9.910 30.315 1.00 94.94 102 GLU A O 1
ATOM 787 N N . LEU A 1 103 ? -12.964 8.258 28.845 1.00 94.31 103 LEU A N 1
ATOM 788 C CA . LEU A 1 103 ? -11.810 7.693 29.559 1.00 94.31 103 LEU A CA 1
ATOM 789 C C . LEU A 1 103 ? -10.616 8.659 29.671 1.00 94.31 103 LEU A C 1
ATOM 791 O O . LEU A 1 103 ? -9.836 8.578 30.635 1.00 94.31 103 LEU A O 1
ATOM 795 N N . ALA A 1 104 ? -10.462 9.552 28.690 1.00 93.31 104 ALA A N 1
ATOM 796 C CA . ALA A 1 104 ? -9.393 10.546 28.615 1.00 93.31 104 ALA A CA 1
ATOM 797 C C . ALA A 1 104 ? -9.733 11.881 29.297 1.00 93.31 104 ALA A C 1
ATOM 799 O O . ALA A 1 104 ? -8.845 12.728 29.447 1.00 93.31 104 ALA A O 1
ATOM 800 N N . THR A 1 105 ? -10.983 12.081 29.731 1.00 93.69 105 THR A N 1
ATOM 801 C CA . THR A 1 105 ? -11.443 13.341 30.329 1.00 93.69 105 THR A CA 1
ATOM 802 C C . THR A 1 105 ? -10.546 13.753 31.501 1.00 93.69 105 THR A C 1
ATOM 804 O O . THR A 1 105 ? -10.327 12.997 32.447 1.00 93.69 105 THR A O 1
ATOM 807 N N . GLY A 1 106 ? -9.983 14.964 31.416 1.00 90.38 106 GLY A N 1
ATOM 808 C CA . GLY A 1 106 ? -9.071 15.519 32.423 1.00 90.38 106 GLY A CA 1
ATOM 809 C C . GLY A 1 106 ? -7.645 14.949 32.422 1.00 90.38 106 GLY A C 1
ATOM 810 O O . GLY A 1 106 ? -6.838 15.398 33.232 1.00 90.38 106 GLY A O 1
ATOM 811 N N . LYS A 1 107 ? -7.311 14.001 31.532 1.00 91.75 107 LYS A N 1
ATOM 812 C CA . LYS A 1 107 ? -5.976 13.377 31.447 1.00 91.75 107 LYS A CA 1
ATOM 813 C C . LYS A 1 107 ? -5.189 13.851 30.230 1.00 91.75 107 LYS A C 1
ATOM 815 O O . LYS A 1 107 ? -4.066 14.325 30.369 1.00 91.75 107 LYS A O 1
ATOM 820 N N . PHE A 1 108 ? -5.767 13.719 29.039 1.00 92.75 108 PHE A N 1
ATOM 821 C CA . PHE A 1 108 ? -5.130 14.113 27.784 1.00 92.75 108 PHE A CA 1
ATOM 822 C C . PHE A 1 108 ? -6.165 14.330 26.682 1.00 92.75 108 PHE A C 1
ATOM 824 O O . PHE A 1 108 ? -7.310 13.896 26.775 1.00 92.75 108 PHE A O 1
ATOM 831 N N . LYS A 1 109 ? -5.749 15.020 25.619 1.00 92.00 109 LYS A N 1
ATOM 832 C CA . LYS A 1 109 ? -6.576 15.238 24.434 1.00 92.00 109 LYS A CA 1
ATOM 833 C C . LYS A 1 109 ? -6.377 14.089 23.447 1.00 92.00 109 LYS A C 1
ATOM 835 O O . LYS A 1 109 ? -5.242 13.767 23.107 1.00 92.00 109 LYS A O 1
ATOM 840 N N . ILE A 1 110 ? -7.474 13.517 22.964 1.00 91.50 110 ILE A N 1
ATOM 841 C CA . ILE A 1 110 ? -7.458 12.544 21.868 1.00 91.50 110 ILE A CA 1
ATOM 842 C C . ILE A 1 110 ? -7.482 13.293 20.534 1.00 91.50 110 ILE A C 1
ATOM 844 O O . ILE A 1 110 ? -8.146 14.323 20.390 1.00 91.50 110 ILE A O 1
ATOM 848 N N . ASN A 1 111 ? -6.724 12.792 19.560 1.00 90.75 111 ASN A N 1
ATOM 849 C CA . ASN A 1 111 ? -6.751 13.321 18.202 1.00 90.75 111 ASN A CA 1
ATOM 850 C C . ASN A 1 111 ? -8.120 13.073 17.563 1.00 90.75 111 ASN A C 1
ATOM 852 O O .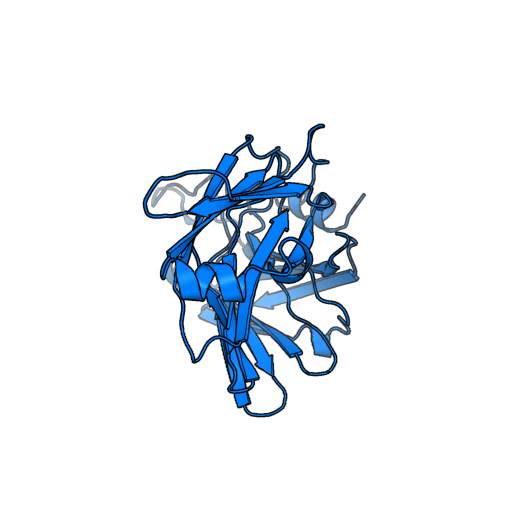 ASN A 1 111 ? -8.707 12.014 17.741 1.00 90.75 111 ASN A O 1
ATOM 856 N N . SER A 1 112 ? -8.587 14.005 16.732 1.00 89.12 112 SER A N 1
ATOM 857 C CA . SER A 1 112 ? -9.854 13.856 15.997 1.00 89.12 112 SER A CA 1
ATOM 858 C C . SER A 1 112 ? -9.848 12.712 14.975 1.00 89.12 112 SER A C 1
ATOM 860 O O . SER A 1 112 ? -10.888 12.381 14.422 1.00 89.12 112 SER A O 1
ATOM 862 N N . SER A 1 113 ? -8.672 12.153 14.690 1.00 92.62 113 SER A N 1
ATOM 863 C CA . SER A 1 113 ? -8.453 11.041 13.777 1.00 92.62 113 SER A CA 1
ATOM 864 C C . SER A 1 113 ? -7.416 10.105 14.389 1.00 92.62 113 SER A C 1
ATOM 866 O O . SER A 1 113 ? -6.262 10.497 14.585 1.00 92.62 113 SER A O 1
ATOM 868 N N . ILE A 1 114 ? -7.826 8.876 14.694 1.00 93.94 114 ILE A N 1
ATOM 869 C CA . ILE A 1 114 ? -6.994 7.836 15.302 1.00 93.94 114 ILE A CA 1
ATOM 870 C C . ILE A 1 114 ? -6.541 6.881 14.189 1.00 93.94 114 ILE A C 1
ATOM 872 O O . ILE A 1 114 ? -7.364 6.105 13.699 1.00 93.94 114 ILE A O 1
ATOM 876 N N . PRO A 1 115 ? -5.274 6.942 13.737 1.00 92.44 115 PRO A N 1
ATOM 877 C CA . PRO A 1 115 ? -4.761 6.006 12.745 1.00 92.44 115 PRO A CA 1
ATOM 878 C C . PRO A 1 115 ? -4.515 4.637 13.378 1.00 92.44 115 PRO A C 1
ATOM 880 O O . PRO A 1 115 ? -4.311 4.523 14.587 1.00 92.44 115 PRO A O 1
ATOM 883 N N . THR A 1 116 ? -4.477 3.607 12.538 1.00 93.38 116 THR A N 1
ATOM 884 C CA . THR A 1 116 ? -4.130 2.246 12.956 1.00 93.38 116 THR A CA 1
ATOM 885 C C . THR A 1 116 ? -2.729 1.894 12.489 1.00 93.38 116 THR A C 1
ATOM 887 O O . THR A 1 116 ? -2.406 2.065 11.317 1.00 93.38 116 THR A O 1
ATOM 890 N N . SER A 1 117 ? -1.897 1.390 13.398 1.00 92.69 117 SER A N 1
ATOM 891 C CA . SER A 1 117 ? -0.597 0.813 13.052 1.00 92.69 117 SER A CA 1
ATOM 892 C C . SER A 1 117 ? -0.692 -0.711 13.019 1.00 92.69 117 SER A C 1
ATOM 894 O O . SER A 1 117 ? -1.305 -1.318 13.897 1.00 92.69 117 SER A O 1
ATOM 896 N N . PHE A 1 118 ? -0.107 -1.324 11.994 1.00 94.31 118 PHE A N 1
ATOM 897 C CA . PHE A 1 118 ? -0.011 -2.766 11.804 1.00 94.31 118 PHE A CA 1
ATOM 898 C C . PHE A 1 118 ? 1.238 -3.092 10.980 1.00 94.31 118 PHE A C 1
ATOM 900 O O . PHE A 1 118 ? 1.812 -2.220 10.329 1.00 94.31 118 PHE A O 1
ATOM 907 N N . TYR A 1 119 ? 1.642 -4.357 11.006 1.00 94.06 119 TYR A N 1
ATOM 908 C CA . TYR A 1 119 ? 2.732 -4.879 10.188 1.00 94.06 119 TYR A CA 1
ATOM 909 C C . TYR A 1 119 ? 2.168 -5.754 9.077 1.00 94.06 119 TYR A C 1
ATOM 911 O O . TYR A 1 119 ? 1.226 -6.517 9.297 1.00 94.06 119 TYR A O 1
ATOM 919 N N . VAL A 1 120 ? 2.783 -5.690 7.904 1.00 92.94 120 VAL A N 1
ATOM 920 C CA . VAL A 1 120 ? 2.552 -6.631 6.809 1.00 92.94 120 VAL A CA 1
ATOM 921 C C . VAL A 1 120 ? 3.763 -7.534 6.703 1.00 92.94 120 VAL A C 1
ATOM 923 O O . VAL A 1 120 ? 4.884 -7.047 6.623 1.00 92.94 120 VAL A O 1
ATOM 926 N N . THR A 1 121 ? 3.542 -8.844 6.696 1.00 92.56 121 THR A N 1
ATOM 927 C CA . THR A 1 121 ? 4.560 -9.831 6.327 1.00 92.56 121 THR A CA 1
ATOM 928 C C . THR A 1 121 ? 4.191 -10.437 4.980 1.00 92.56 121 THR A C 1
ATOM 930 O O . THR A 1 121 ? 3.041 -10.836 4.779 1.00 92.56 121 THR A O 1
ATOM 933 N N . TRP A 1 122 ? 5.153 -10.494 4.062 1.00 90.75 122 TRP A N 1
ATOM 934 C CA . TRP A 1 122 ? 5.034 -11.202 2.791 1.00 90.75 122 TRP A CA 1
ATOM 935 C C . TRP A 1 122 ? 5.802 -12.510 2.885 1.00 90.75 122 TRP A C 1
ATOM 937 O O . TRP A 1 122 ? 7.032 -12.506 2.911 1.00 90.75 122 TRP A O 1
ATOM 947 N N . ASP A 1 123 ? 5.067 -13.614 2.922 1.00 88.12 123 ASP A N 1
ATOM 948 C CA . ASP A 1 123 ? 5.625 -14.957 3.012 1.00 88.12 123 ASP A CA 1
ATOM 949 C C . ASP A 1 123 ? 5.593 -15.627 1.637 1.00 88.12 123 ASP A C 1
ATOM 951 O O . ASP A 1 123 ? 4.537 -15.728 1.001 1.00 88.12 123 ASP A O 1
ATOM 955 N N . ARG A 1 124 ? 6.750 -16.135 1.201 1.00 85.56 124 ARG A N 1
ATOM 956 C CA . ARG A 1 124 ? 6.840 -17.115 0.114 1.00 85.56 124 ARG A CA 1
ATOM 957 C C . ARG A 1 124 ? 6.801 -18.516 0.698 1.00 85.56 124 ARG A C 1
ATOM 959 O O . ARG A 1 124 ? 7.438 -18.762 1.719 1.00 85.56 124 ARG A O 1
ATOM 966 N N . ALA A 1 125 ? 6.159 -19.456 0.006 1.00 73.38 125 ALA A N 1
ATOM 967 C CA . ALA A 1 125 ? 5.986 -20.835 0.476 1.00 73.38 125 ALA A CA 1
ATOM 968 C C . ALA A 1 125 ? 7.268 -21.532 1.002 1.00 73.38 125 ALA A C 1
ATOM 970 O O . ALA A 1 125 ? 7.145 -22.413 1.846 1.00 73.38 125 ALA A O 1
ATOM 971 N N . ASN A 1 126 ? 8.474 -21.147 0.547 1.00 62.09 126 ASN A N 1
ATOM 972 C CA . ASN A 1 126 ? 9.696 -21.930 0.775 1.00 62.09 126 ASN A CA 1
ATOM 973 C C . ASN A 1 126 ? 10.947 -21.198 1.310 1.00 62.09 126 ASN A C 1
ATOM 975 O O . ASN A 1 126 ? 11.937 -21.894 1.518 1.00 62.09 126 ASN A O 1
ATOM 979 N N . SER A 1 127 ? 10.978 -19.876 1.549 1.00 64.62 127 SER A N 1
ATOM 980 C CA . SER A 1 127 ? 12.201 -19.254 2.135 1.00 64.62 127 SER A CA 1
ATOM 981 C C . SER A 1 127 ? 12.152 -17.749 2.402 1.00 64.62 127 SER A C 1
ATOM 983 O O . SER A 1 127 ? 12.783 -17.292 3.353 1.00 64.62 127 SER A O 1
ATOM 985 N N . ALA A 1 128 ? 11.468 -16.968 1.568 1.00 64.81 128 ALA A N 1
ATOM 986 C CA . ALA A 1 128 ? 11.549 -15.510 1.635 1.00 64.81 128 ALA A CA 1
ATOM 987 C C . ALA A 1 128 ? 10.453 -14.924 2.534 1.00 64.81 128 ALA A C 1
ATOM 989 O O . ALA A 1 128 ? 9.271 -15.229 2.355 1.00 64.81 128 ALA A O 1
ATOM 990 N N . ARG A 1 129 ? 10.863 -14.066 3.476 1.00 75.44 129 ARG A N 1
ATOM 991 C CA . ARG A 1 129 ? 9.977 -13.259 4.321 1.00 75.44 129 ARG A CA 1
ATOM 992 C C . ARG A 1 129 ? 10.368 -11.793 4.225 1.00 75.44 129 ARG A C 1
ATOM 994 O O . ARG A 1 129 ? 11.452 -11.418 4.662 1.00 75.44 129 ARG A O 1
ATOM 1001 N N . GLY A 1 130 ? 9.485 -10.979 3.659 1.00 80.06 130 GLY A N 1
ATOM 1002 C CA . GLY A 1 130 ? 9.570 -9.521 3.735 1.00 80.06 130 GLY A CA 1
ATOM 1003 C C . GLY A 1 130 ? 8.657 -8.992 4.838 1.00 80.06 130 GLY A C 1
ATOM 1004 O O . GLY A 1 130 ? 7.643 -9.617 5.140 1.00 80.06 130 GLY A O 1
ATOM 1005 N N . MET A 1 131 ? 8.987 -7.844 5.427 1.00 84.56 131 MET A N 1
ATOM 1006 C CA . MET A 1 131 ? 8.114 -7.158 6.382 1.00 84.56 131 MET A CA 1
ATOM 1007 C C . MET A 1 131 ? 8.064 -5.662 6.079 1.00 84.56 131 MET A C 1
ATOM 1009 O O . MET A 1 131 ? 9.091 -5.066 5.771 1.00 84.56 131 MET A O 1
ATOM 1013 N N . MET A 1 132 ? 6.881 -5.063 6.201 1.00 84.69 132 MET A N 1
ATOM 1014 C CA . MET A 1 132 ? 6.643 -3.634 6.012 1.00 84.69 132 MET A CA 1
ATOM 1015 C C . MET A 1 132 ? 5.795 -3.077 7.159 1.00 84.69 132 MET A C 1
ATOM 1017 O O . MET A 1 132 ? 4.867 -3.737 7.630 1.00 84.69 132 MET A O 1
ATOM 1021 N N . HIS A 1 133 ? 6.119 -1.864 7.606 1.00 83.94 133 HIS A N 1
ATOM 1022 C CA . HIS A 1 133 ? 5.388 -1.143 8.660 1.00 83.94 133 HIS A CA 1
ATOM 1023 C C . HIS A 1 133 ? 5.057 0.304 8.275 1.00 83.94 133 HIS A C 1
ATOM 1025 O O . HIS A 1 133 ? 4.479 1.045 9.069 1.00 83.94 133 HIS A O 1
ATOM 1031 N N . GLU A 1 134 ? 5.447 0.723 7.075 1.00 76.44 134 GLU A N 1
ATOM 1032 C CA . GLU A 1 134 ? 5.078 2.023 6.535 1.00 76.44 134 GLU A CA 1
ATOM 1033 C C . GLU A 1 134 ? 3.634 1.940 6.081 1.00 76.44 134 GLU A C 1
ATOM 1035 O O . GLU A 1 134 ? 3.217 0.933 5.519 1.00 76.44 134 GLU A O 1
ATOM 1040 N N . LEU A 1 135 ? 2.839 2.950 6.396 1.00 85.62 135 LEU A N 1
ATOM 1041 C CA . LEU A 1 135 ? 1.399 2.892 6.212 1.00 85.62 135 LEU A CA 1
ATOM 1042 C C . LEU A 1 135 ? 0.915 4.198 5.616 1.00 85.62 135 LEU A C 1
ATOM 1044 O O . LEU A 1 135 ? 1.282 5.281 6.073 1.00 85.62 135 LEU A O 1
ATOM 1048 N N . GLU A 1 136 ? 0.036 4.085 4.635 1.00 91.19 136 GLU A N 1
ATOM 1049 C CA . GLU A 1 136 ? -0.541 5.228 3.947 1.00 91.19 136 GLU A CA 1
ATOM 1050 C C . GLU A 1 136 ? -1.970 5.437 4.430 1.00 91.19 136 GLU A C 1
ATOM 1052 O O . GLU A 1 136 ? -2.788 4.520 4.387 1.00 91.19 136 GLU A O 1
ATOM 1057 N N . GLY A 1 137 ? -2.299 6.638 4.901 1.00 93.06 137 GLY A N 1
ATOM 1058 C CA . GLY A 1 137 ? -3.677 6.956 5.267 1.00 93.06 137 GLY A CA 1
ATOM 1059 C C . GLY A 1 137 ? -4.597 6.868 4.050 1.00 93.06 137 GLY A C 1
ATOM 1060 O O . GLY A 1 137 ? -4.304 7.464 3.016 1.00 93.06 137 GLY A O 1
ATOM 1061 N N . VAL A 1 138 ? -5.723 6.170 4.185 1.00 94.56 138 VAL A N 1
ATOM 1062 C CA . VAL A 1 138 ? -6.778 6.180 3.170 1.00 94.56 138 VAL A CA 1
ATOM 1063 C C . VAL A 1 138 ? -7.466 7.536 3.208 1.00 94.56 138 VAL A C 1
ATOM 1065 O O . VAL A 1 138 ? -7.947 7.956 4.265 1.00 94.56 138 VAL A O 1
ATOM 1068 N N . THR A 1 139 ? -7.541 8.230 2.070 1.00 90.56 139 THR A N 1
ATOM 1069 C CA . THR A 1 139 ? -8.115 9.582 2.033 1.00 90.56 139 THR A CA 1
ATOM 1070 C C . THR A 1 139 ? -9.298 9.714 1.076 1.00 90.56 139 THR A C 1
ATOM 1072 O O . THR A 1 139 ? -9.370 9.102 0.012 1.00 90.56 139 THR A O 1
ATOM 1075 N N . GLN A 1 140 ? -10.262 10.544 1.479 1.00 86.50 140 GLN A N 1
ATOM 1076 C CA . GLN A 1 140 ? -11.379 10.977 0.628 1.00 86.50 140 GLN A CA 1
ATOM 1077 C C . GLN A 1 140 ? -10.948 12.089 -0.342 1.00 86.50 140 GLN A C 1
ATOM 1079 O O . GLN A 1 140 ? -11.610 12.367 -1.341 1.00 86.50 140 GLN A O 1
ATOM 1084 N N . SER A 1 141 ? -9.847 12.763 -0.017 1.00 78.88 141 SER A N 1
ATOM 1085 C CA . SER A 1 141 ? -9.276 13.860 -0.783 1.00 78.88 141 SER A CA 1
ATOM 1086 C C . SER A 1 141 ? -8.315 13.360 -1.856 1.00 78.88 141 SER A C 1
ATOM 1088 O O . SER A 1 141 ? -7.935 12.199 -1.908 1.00 78.88 141 SER A O 1
ATOM 1090 N N . ARG A 1 142 ? -7.914 14.263 -2.744 1.00 72.62 142 ARG A N 1
ATOM 1091 C CA . ARG A 1 142 ? -6.888 13.985 -3.750 1.00 72.62 142 ARG A CA 1
ATOM 1092 C C . ARG A 1 142 ? -5.514 14.280 -3.163 1.00 72.62 142 ARG A C 1
ATOM 1094 O O . ARG A 1 142 ? -5.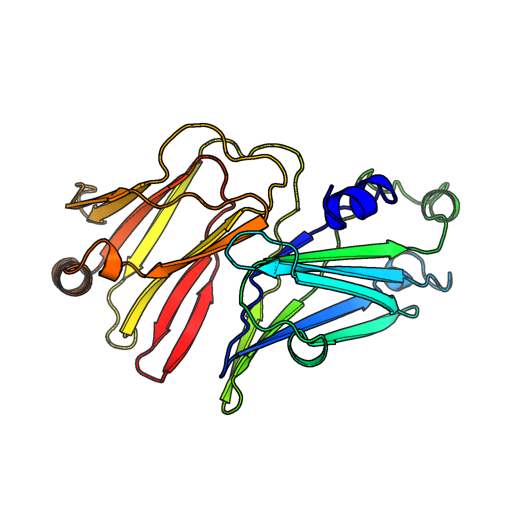372 15.261 -2.431 1.00 72.62 142 ARG A O 1
ATOM 1101 N N . HIS A 1 143 ? -4.499 13.519 -3.562 1.00 71.19 143 HIS A N 1
ATOM 1102 C CA . HIS A 1 143 ? -3.124 13.989 -3.413 1.00 71.19 143 HIS A CA 1
ATOM 1103 C C . HIS A 1 143 ? -2.847 15.142 -4.384 1.00 71.19 143 HIS A C 1
ATOM 1105 O O . HIS A 1 143 ? -3.381 15.196 -5.494 1.00 71.19 143 HIS A O 1
ATOM 1111 N N . ALA A 1 144 ? -2.025 16.093 -3.942 1.00 77.12 144 ALA A N 1
ATOM 1112 C CA . ALA A 1 144 ? -1.473 17.101 -4.834 1.00 77.12 144 ALA A CA 1
ATOM 1113 C C . ALA A 1 144 ? -0.537 16.426 -5.845 1.00 77.12 144 ALA A C 1
ATOM 1115 O O . ALA A 1 144 ? 0.049 15.386 -5.548 1.00 77.12 144 ALA A O 1
ATOM 1116 N N . SER A 1 145 ? -0.373 17.025 -7.027 1.00 83.19 145 SER A N 1
ATOM 1117 C CA . SER A 1 145 ? 0.627 16.516 -7.961 1.00 83.19 145 SER A CA 1
ATOM 1118 C C . SER A 1 145 ? 2.022 16.638 -7.357 1.00 83.19 145 SER A C 1
ATOM 1120 O O . SER A 1 145 ? 2.383 17.681 -6.809 1.00 83.19 145 SER A O 1
ATOM 1122 N N . SER A 1 146 ? 2.786 15.560 -7.464 1.00 87.75 146 SER A N 1
ATOM 1123 C CA . SER A 1 146 ? 4.115 15.419 -6.891 1.00 87.75 146 SER A CA 1
ATOM 1124 C C . SER A 1 146 ? 5.086 14.856 -7.923 1.00 87.75 146 SER A C 1
ATOM 1126 O O . SER A 1 146 ? 4.703 14.202 -8.899 1.00 87.75 146 SER A O 1
ATOM 1128 N N . ILE A 1 147 ? 6.367 15.135 -7.694 1.00 91.88 147 ILE A N 1
ATOM 1129 C CA . ILE 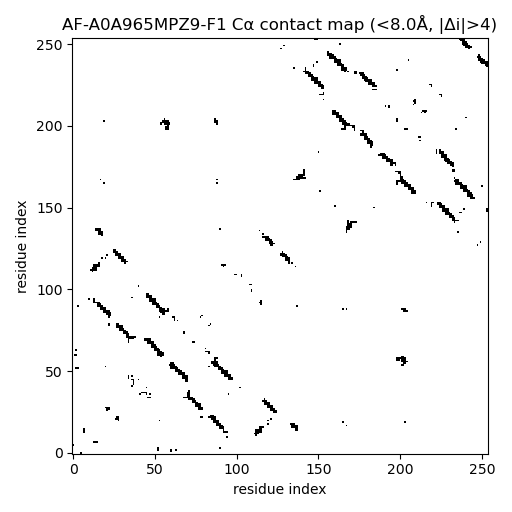A 1 147 ? 7.477 14.491 -8.388 1.00 91.88 147 ILE A CA 1
ATOM 1130 C C . ILE A 1 147 ? 8.287 13.750 -7.330 1.00 91.88 147 ILE A C 1
ATOM 1132 O O . ILE A 1 147 ? 8.780 14.369 -6.388 1.00 91.88 147 ILE A O 1
ATOM 1136 N N . HIS A 1 148 ? 8.416 12.438 -7.489 1.00 93.06 148 HIS A N 1
ATOM 1137 C CA . HIS A 1 148 ? 9.260 11.590 -6.654 1.00 93.06 148 HIS A CA 1
ATOM 1138 C C . HIS A 1 148 ? 10.540 11.251 -7.411 1.00 93.06 148 HIS A C 1
ATOM 1140 O O . HIS A 1 148 ? 10.495 10.991 -8.613 1.00 93.06 148 HIS A O 1
ATOM 1146 N N . HIS A 1 149 ? 11.674 11.256 -6.715 1.00 93.56 149 HIS A N 1
ATOM 1147 C CA . HIS A 1 149 ? 12.985 10.989 -7.299 1.00 93.56 149 HIS A CA 1
ATOM 1148 C C . HIS A 1 149 ? 13.532 9.675 -6.755 1.00 93.56 149 HIS A C 1
ATOM 1150 O O . HIS A 1 149 ? 13.763 9.555 -5.556 1.00 93.56 149 HIS A O 1
ATOM 1156 N N . VAL A 1 150 ? 13.772 8.711 -7.639 1.00 93.56 150 VAL A N 1
ATOM 1157 C CA . VAL A 1 150 ? 14.262 7.380 -7.278 1.00 93.56 150 VAL A CA 1
ATOM 1158 C C . VAL A 1 150 ? 15.658 7.190 -7.836 1.00 93.56 150 VAL A C 1
ATOM 1160 O O . VAL A 1 150 ? 15.855 7.157 -9.051 1.00 93.56 150 VAL A O 1
ATOM 1163 N N . GLY A 1 151 ? 16.639 7.098 -6.941 1.00 92.44 151 GLY A N 1
ATOM 1164 C CA . GLY A 1 151 ? 18.018 6.801 -7.304 1.00 92.44 151 GLY A CA 1
ATOM 1165 C C . GLY A 1 151 ? 18.188 5.319 -7.612 1.00 92.44 151 GLY A C 1
ATOM 1166 O O . GLY A 1 151 ? 17.825 4.473 -6.805 1.00 92.44 151 GLY A O 1
ATOM 1167 N N . LEU A 1 152 ? 18.775 5.013 -8.764 1.00 92.44 152 LEU A N 1
ATOM 1168 C CA . LEU A 1 152 ? 19.150 3.664 -9.166 1.00 92.44 152 LEU A CA 1
ATOM 1169 C C . LEU A 1 152 ? 20.668 3.566 -9.209 1.00 92.44 152 LEU A C 1
ATOM 1171 O O . LEU A 1 152 ? 21.340 4.469 -9.718 1.00 92.44 152 LEU A O 1
ATOM 1175 N N . LYS A 1 153 ? 21.201 2.458 -8.706 1.00 90.19 153 LYS A N 1
ATOM 1176 C CA . LYS A 1 153 ? 22.625 2.148 -8.760 1.00 90.19 153 LYS A CA 1
ATOM 1177 C C . LYS A 1 153 ? 22.805 0.756 -9.337 1.00 90.19 153 LYS A C 1
ATOM 1179 O O . LYS A 1 153 ? 22.120 -0.171 -8.914 1.00 90.19 153 LYS A O 1
ATOM 1184 N N . TYR A 1 154 ? 23.756 0.616 -10.253 1.00 88.94 154 TYR A N 1
ATOM 1185 C CA . TYR A 1 154 ? 24.116 -0.689 -10.777 1.00 88.94 154 TYR A CA 1
ATOM 1186 C C . TYR A 1 154 ? 24.579 -1.633 -9.657 1.00 88.94 154 TYR A C 1
ATOM 1188 O O . TYR A 1 154 ? 25.389 -1.278 -8.795 1.00 88.94 154 TYR A O 1
ATOM 1196 N N . SER A 1 155 ? 24.066 -2.859 -9.693 1.00 89.00 155 SER A N 1
ATOM 1197 C CA . SER A 1 155 ? 24.485 -3.952 -8.826 1.00 89.00 155 SER A CA 1
ATOM 1198 C C . SER A 1 155 ? 24.402 -5.257 -9.599 1.00 89.00 155 SER A C 1
ATOM 1200 O O . SER A 1 155 ? 23.358 -5.591 -10.151 1.00 89.00 155 SER A O 1
ATOM 1202 N N . GLU A 1 156 ? 25.477 -6.045 -9.589 1.00 88.50 156 GLU A N 1
ATOM 1203 C CA . GLU A 1 156 ? 25.480 -7.365 -10.227 1.00 88.50 156 GLU A CA 1
ATOM 1204 C C . GLU A 1 156 ? 24.522 -8.359 -9.556 1.00 88.50 156 GLU A C 1
ATOM 1206 O O . GLU A 1 156 ? 24.192 -9.382 -10.158 1.00 88.50 156 GLU A O 1
ATOM 1211 N N . GLN A 1 157 ? 24.080 -8.075 -8.328 1.00 89.75 157 GLN A N 1
ATOM 1212 C CA . GLN A 1 157 ? 23.157 -8.918 -7.566 1.00 89.75 157 GLN A CA 1
ATOM 1213 C C . GLN A 1 157 ? 21.691 -8.650 -7.912 1.00 89.75 157 GLN A C 1
ATOM 1215 O O . GLN A 1 157 ? 20.854 -9.542 -7.750 1.00 89.75 157 GLN A O 1
ATOM 1220 N N . ILE A 1 158 ? 21.382 -7.444 -8.392 1.00 86.94 158 ILE A N 1
ATOM 1221 C CA . ILE A 1 158 ? 20.024 -7.048 -8.750 1.00 86.94 158 ILE A CA 1
ATOM 1222 C C . ILE A 1 158 ? 19.760 -7.531 -10.175 1.00 86.94 158 ILE A C 1
ATOM 1224 O O . ILE A 1 158 ? 20.519 -7.262 -11.104 1.00 86.94 158 ILE A O 1
ATOM 1228 N N . ALA A 1 159 ? 18.707 -8.325 -10.324 1.00 88.25 159 ALA A N 1
ATOM 1229 C CA . ALA A 1 159 ? 18.208 -8.761 -11.617 1.00 88.25 159 ALA A CA 1
ATOM 1230 C C . ALA A 1 159 ? 17.332 -7.681 -12.255 1.00 88.25 159 ALA A C 1
ATOM 1232 O O . ALA A 1 159 ? 17.295 -7.576 -13.476 1.00 88.25 159 ALA A O 1
ATOM 1233 N N . GLU A 1 160 ? 16.601 -6.917 -11.437 1.00 91.75 160 GLU A N 1
ATOM 1234 C CA . GLU A 1 160 ? 15.640 -5.942 -11.933 1.00 91.75 160 GLU A CA 1
ATOM 1235 C C . GLU A 1 160 ? 15.289 -4.871 -10.895 1.00 91.75 160 GLU A C 1
ATOM 1237 O O . GLU A 1 160 ? 15.137 -5.168 -9.709 1.00 91.75 160 GLU A O 1
ATOM 1242 N N . HIS A 1 161 ? 15.093 -3.640 -11.372 1.00 94.19 161 HIS A N 1
ATOM 1243 C CA . HIS A 1 161 ? 14.597 -2.507 -10.593 1.00 94.19 161 HIS A CA 1
ATOM 1244 C C . HIS A 1 161 ? 13.175 -2.110 -11.021 1.00 94.19 161 HIS A C 1
ATOM 1246 O O . HIS A 1 161 ? 12.790 -2.233 -12.190 1.00 94.19 161 HIS A O 1
ATOM 1252 N N . GLY A 1 162 ? 12.412 -1.558 -10.084 1.00 95.56 162 GLY A N 1
ATOM 1253 C CA . GLY A 1 162 ? 11.060 -1.077 -10.318 1.00 95.56 162 GLY A CA 1
ATOM 1254 C C . GLY A 1 162 ? 10.509 -0.220 -9.184 1.00 95.56 162 GLY A C 1
ATOM 1255 O O . GLY A 1 162 ? 11.247 0.237 -8.311 1.00 95.56 162 GLY A O 1
ATOM 1256 N N . LEU A 1 163 ? 9.192 -0.023 -9.209 1.00 95.00 163 LEU A N 1
ATOM 1257 C CA . LEU A 1 163 ? 8.415 0.668 -8.182 1.00 95.00 163 LEU A CA 1
ATOM 1258 C C . LEU A 1 163 ? 7.177 -0.144 -7.807 1.00 95.00 163 LEU A C 1
ATOM 1260 O O . LEU A 1 163 ? 6.557 -0.767 -8.669 1.00 95.00 163 LEU A O 1
ATOM 1264 N N . MET A 1 164 ? 6.775 -0.063 -6.545 1.00 93.31 164 MET A N 1
ATOM 1265 C CA . MET A 1 164 ? 5.404 -0.314 -6.125 1.00 93.31 164 MET A CA 1
ATOM 1266 C C . MET A 1 164 ? 4.655 1.011 -6.108 1.00 93.31 164 MET A C 1
ATOM 1268 O O . MET A 1 164 ? 5.028 1.930 -5.380 1.00 93.31 164 MET A O 1
ATOM 1272 N N . LEU A 1 165 ? 3.598 1.097 -6.906 1.00 93.81 165 LEU A N 1
ATOM 1273 C CA . LEU A 1 165 ? 2.709 2.246 -6.943 1.00 93.81 165 LEU A CA 1
ATOM 1274 C C . LEU A 1 165 ? 1.413 1.904 -6.210 1.00 93.81 165 LEU A C 1
ATOM 1276 O O . LEU A 1 165 ? 0.829 0.842 -6.438 1.00 93.81 165 LEU A O 1
ATOM 1280 N N . THR A 1 166 ? 0.939 2.827 -5.382 1.00 93.75 166 THR A N 1
ATOM 1281 C CA . THR A 1 166 ? -0.299 2.701 -4.608 1.00 93.75 166 THR A CA 1
ATOM 1282 C C . THR A 1 166 ? -1.149 3.961 -4.773 1.00 93.75 166 THR A C 1
ATOM 1284 O O . THR A 1 166 ? -0.644 5.077 -4.939 1.00 93.75 166 THR A O 1
ATOM 1287 N N . ASN A 1 167 ? -2.471 3.793 -4.763 1.00 93.81 167 ASN A N 1
ATOM 1288 C CA . ASN A 1 167 ? -3.424 4.896 -4.724 1.00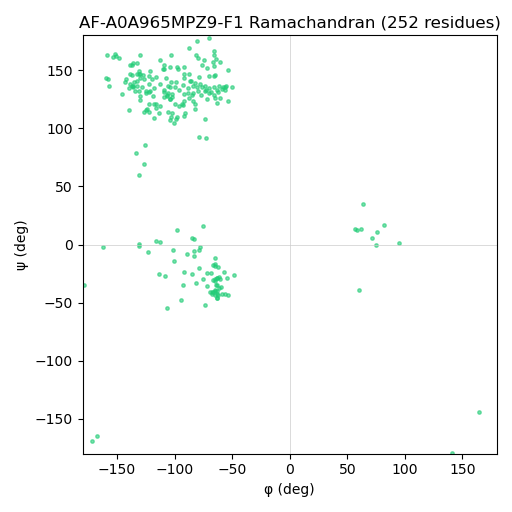 93.81 167 ASN A CA 1
ATOM 1289 C C . ASN A 1 167 ? -4.390 4.706 -3.547 1.00 93.81 167 ASN A C 1
ATOM 1291 O O . ASN A 1 167 ? -5.483 4.176 -3.744 1.00 93.81 167 ASN A O 1
ATOM 1295 N N . PRO A 1 168 ? -4.033 5.154 -2.332 1.00 93.56 168 PRO A N 1
ATOM 1296 C CA . PRO A 1 168 ? -4.876 5.012 -1.143 1.00 93.56 168 PRO A CA 1
ATOM 1297 C C . PRO A 1 168 ? -6.058 6.003 -1.121 1.00 93.56 168 PRO A C 1
ATOM 1299 O O . PRO A 1 168 ? -6.665 6.240 -0.076 1.00 93.56 168 PRO A O 1
ATOM 1302 N N . ASN A 1 169 ? -6.398 6.628 -2.253 1.00 92.56 169 ASN A N 1
ATOM 1303 C CA . ASN A 1 169 ? -7.526 7.546 -2.339 1.00 92.56 169 ASN A CA 1
ATOM 1304 C C . ASN A 1 169 ? -8.803 6.828 -2.756 1.00 92.56 169 ASN A C 1
ATOM 1306 O O . ASN A 1 169 ? -8.791 5.923 -3.587 1.00 92.56 169 ASN A O 1
ATOM 1310 N N . LEU A 1 170 ? -9.925 7.314 -2.231 1.00 91.94 170 LEU A N 1
ATOM 1311 C CA . LEU A 1 170 ? -11.267 6.869 -2.609 1.00 91.94 170 LEU A CA 1
ATOM 1312 C C . LEU A 1 170 ? -11.860 7.705 -3.744 1.00 91.94 170 LEU A C 1
ATOM 1314 O O . LEU A 1 170 ? -12.729 7.241 -4.484 1.00 91.94 170 LEU A O 1
ATOM 1318 N N . ALA A 1 171 ? -11.380 8.938 -3.902 1.00 87.38 171 ALA A N 1
ATOM 1319 C CA . ALA A 1 171 ? -11.768 9.795 -5.006 1.00 87.38 171 ALA A CA 1
ATOM 1320 C C . ALA A 1 171 ? -11.015 9.410 -6.292 1.00 87.38 171 ALA A C 1
ATOM 1322 O O . ALA A 1 171 ? -9.820 9.109 -6.241 1.00 87.38 171 ALA A O 1
ATOM 1323 N N . PRO A 1 172 ? -11.664 9.502 -7.468 1.00 81.44 172 PRO A N 1
ATOM 1324 C CA . PRO A 1 172 ? -10.979 9.372 -8.744 1.00 81.44 172 PRO A CA 1
ATOM 1325 C C . PRO A 1 172 ? -9.825 10.368 -8.865 1.00 81.44 172 PRO A C 1
ATOM 1327 O O . PRO A 1 172 ? -9.965 11.562 -8.566 1.00 81.44 172 PRO A O 1
ATOM 1330 N N . SER A 1 173 ? -8.704 9.866 -9.367 1.00 72.38 173 SER A N 1
ATOM 1331 C CA . SER A 1 173 ? -7.520 10.644 -9.710 1.00 72.38 173 SER A CA 1
ATOM 1332 C C . SER A 1 173 ? -7.877 11.765 -10.710 1.00 72.38 173 SER A C 1
ATOM 1334 O O . SER A 1 173 ? -8.574 11.504 -11.697 1.00 72.38 173 SER A O 1
ATOM 1336 N N . PRO A 1 174 ? -7.435 13.021 -10.494 1.00 70.50 174 PRO A N 1
ATOM 1337 C CA . PRO A 1 174 ? -7.746 14.141 -11.385 1.00 70.50 174 PRO A CA 1
ATOM 1338 C C . PRO A 1 174 ? -7.145 13.926 -12.779 1.00 70.50 174 PRO A C 1
ATOM 1340 O O . PRO A 1 174 ? -6.196 13.166 -12.929 1.00 70.50 174 PRO A O 1
ATOM 1343 N N . GLY A 1 175 ? -7.658 14.612 -13.807 1.00 66.50 175 GLY A N 1
ATOM 1344 C CA . GLY A 1 175 ? -7.091 14.558 -15.165 1.00 66.50 175 GLY A CA 1
ATOM 1345 C C . GLY A 1 175 ? -5.586 14.880 -15.205 1.00 66.50 175 GLY A C 1
ATOM 1346 O O . GLY A 1 175 ? -5.080 15.606 -14.356 1.00 66.50 175 GLY A O 1
ATOM 1347 N N . GLY A 1 176 ? -4.860 14.306 -16.165 1.00 74.25 176 GLY A N 1
ATOM 1348 C CA . GLY A 1 176 ? -3.401 14.422 -16.292 1.00 74.25 176 GLY A CA 1
ATOM 1349 C C . GLY A 1 176 ? -2.776 13.097 -16.725 1.00 74.25 176 GLY A C 1
ATOM 1350 O O . GLY A 1 176 ? -3.498 12.119 -16.909 1.00 74.25 176 GLY A O 1
ATOM 1351 N N . LYS A 1 177 ? -1.453 13.055 -16.874 1.00 82.88 177 LYS A N 1
ATOM 1352 C CA . LYS A 1 177 ? -0.716 11.823 -17.177 1.00 82.88 177 LYS A CA 1
ATOM 1353 C C . LYS A 1 177 ? 0.321 11.575 -16.096 1.00 82.88 177 LYS A C 1
ATOM 1355 O O . LYS A 1 177 ? 1.074 12.490 -15.766 1.00 82.88 177 LYS A O 1
ATOM 1360 N N . ASP A 1 178 ? 0.349 10.355 -15.580 1.00 90.62 178 ASP A N 1
ATOM 1361 C CA . ASP A 1 178 ? 1.419 9.920 -14.692 1.00 90.62 178 ASP A CA 1
ATOM 1362 C C . ASP A 1 178 ? 2.606 9.527 -15.589 1.00 90.62 178 ASP A C 1
ATOM 1364 O O . ASP A 1 178 ? 2.419 8.927 -16.649 1.00 90.62 178 ASP A O 1
ATOM 1368 N N . MET A 1 179 ? 3.820 9.939 -15.233 1.00 94.62 179 MET A N 1
ATOM 1369 C CA . MET A 1 179 ? 4.983 9.860 -16.123 1.00 94.62 179 MET A CA 1
ATOM 1370 C C . MET A 1 179 ? 6.209 9.338 -15.390 1.00 94.62 179 MET A C 1
ATOM 1372 O O . MET A 1 179 ? 6.551 9.839 -14.320 1.00 94.62 179 MET A O 1
ATOM 1376 N N . LEU A 1 180 ? 6.931 8.423 -16.034 1.00 96.44 180 LEU A N 1
ATOM 1377 C CA . LEU A 1 180 ? 8.305 8.083 -15.684 1.00 96.44 180 LEU A CA 1
ATOM 1378 C C . LEU A 1 180 ? 9.273 8.861 -16.571 1.00 96.44 180 LEU A C 1
ATOM 1380 O O . LEU A 1 180 ? 9.139 8.875 -17.796 1.00 96.44 180 LEU A O 1
ATOM 1384 N N . THR A 1 181 ? 10.287 9.469 -15.966 1.00 96.69 181 THR A N 1
ATOM 1385 C CA . THR A 1 181 ? 11.407 10.086 -16.684 1.00 96.69 181 THR A CA 1
ATOM 1386 C C . THR A 1 181 ? 12.718 9.487 -16.200 1.00 96.69 181 THR A C 1
ATOM 1388 O O . THR A 1 181 ? 13.093 9.673 -15.048 1.00 96.69 181 THR A O 1
ATOM 1391 N N . LEU A 1 182 ? 13.446 8.816 -17.092 1.00 96.38 182 LEU A N 1
ATOM 1392 C CA . LEU A 1 182 ? 14.793 8.323 -16.827 1.00 96.38 182 LEU A CA 1
ATOM 1393 C C . LEU A 1 182 ? 15.810 9.434 -17.102 1.00 96.38 182 LEU A C 1
ATOM 1395 O O . LEU A 1 182 ? 15.814 10.035 -18.183 1.00 96.38 182 LEU A O 1
ATOM 1399 N N . ARG A 1 183 ? 16.691 9.704 -16.140 1.00 95.31 183 ARG A N 1
ATOM 1400 C CA . ARG A 1 183 ? 17.754 10.709 -16.231 1.00 95.31 183 ARG A CA 1
ATOM 1401 C C . ARG A 1 183 ? 19.098 10.137 -15.808 1.00 95.31 183 ARG A C 1
ATOM 1403 O O . ARG A 1 183 ? 19.173 9.301 -14.913 1.00 95.31 183 ARG A O 1
ATOM 1410 N N . SER A 1 184 ? 20.166 10.663 -16.397 1.00 90.75 184 SER A N 1
ATOM 1411 C CA . SER A 1 184 ? 21.517 10.443 -15.876 1.00 90.75 184 SER A CA 1
ATOM 1412 C C . SER A 1 184 ? 21.687 11.165 -14.537 1.00 90.75 184 SER A C 1
ATOM 1414 O O . SER A 1 184 ? 21.380 12.357 -14.432 1.00 90.75 184 SER A O 1
ATOM 1416 N N . ALA A 1 185 ? 22.211 10.473 -13.520 1.00 90.62 185 ALA A N 1
ATOM 1417 C CA . ALA A 1 185 ? 22.500 11.096 -12.227 1.00 90.62 185 ALA A CA 1
ATOM 1418 C C . ALA A 1 185 ? 23.600 12.172 -12.333 1.00 90.62 185 ALA A C 1
ATOM 1420 O O . ALA A 1 185 ? 23.565 13.168 -11.612 1.00 90.62 185 ALA A O 1
ATOM 1421 N N . THR A 1 186 ? 24.546 11.997 -13.262 1.00 86.75 186 THR A N 1
ATOM 1422 C CA . THR A 1 186 ? 25.739 12.845 -13.414 1.00 86.75 186 THR A CA 1
ATOM 1423 C C . THR A 1 186 ? 25.413 14.210 -14.010 1.00 86.75 186 THR A C 1
ATOM 1425 O O . THR A 1 186 ? 25.798 15.236 -13.460 1.00 86.75 186 THR A O 1
ATOM 1428 N N . ASN A 1 187 ? 24.704 14.245 -15.142 1.00 87.94 187 ASN A N 1
ATOM 1429 C CA . ASN A 1 187 ? 24.452 15.488 -15.885 1.00 87.94 187 ASN A CA 1
ATOM 1430 C C . ASN A 1 187 ? 22.974 15.913 -15.886 1.00 87.94 187 ASN A C 1
ATOM 1432 O O . ASN A 1 187 ? 22.626 16.915 -16.508 1.00 87.94 187 ASN A O 1
ATOM 1436 N N . ARG A 1 188 ? 22.103 15.155 -15.201 1.00 88.31 188 ARG A N 1
ATOM 1437 C CA . ARG A 1 188 ? 20.651 15.384 -15.093 1.00 88.31 188 ARG A CA 1
ATOM 1438 C C . ARG A 1 188 ? 19.906 15.408 -16.431 1.00 88.31 188 ARG A C 1
ATOM 1440 O O . ARG A 1 188 ? 18.736 15.793 -16.459 1.00 88.31 188 ARG A O 1
ATOM 1447 N N . LYS A 1 189 ? 20.541 14.986 -17.530 1.00 92.12 189 LYS A N 1
ATOM 1448 C CA . LYS A 1 189 ? 19.920 14.935 -18.853 1.00 92.12 189 LYS A CA 1
ATOM 1449 C C . LYS A 1 189 ? 18.872 13.828 -18.880 1.00 92.12 189 LYS A C 1
ATOM 1451 O O . LYS A 1 189 ? 19.133 12.708 -18.440 1.00 92.12 189 LYS A O 1
ATOM 1456 N N . THR A 1 190 ? 17.700 14.139 -19.427 1.00 94.94 190 THR A N 1
ATOM 1457 C CA . THR A 1 190 ? 16.684 13.132 -19.738 1.00 94.94 190 THR A CA 1
ATOM 1458 C C . THR A 1 190 ? 17.195 12.184 -20.814 1.00 94.94 190 THR A C 1
ATOM 1460 O O . THR A 1 190 ? 17.605 12.620 -21.888 1.00 94.94 190 THR A O 1
ATOM 1463 N N . VAL A 1 191 ? 17.140 10.893 -20.505 1.00 93.44 191 VAL A N 1
ATOM 1464 C CA . VAL A 1 191 ? 17.476 9.791 -21.409 1.00 93.44 191 VAL A CA 1
ATOM 1465 C C . VAL A 1 191 ? 16.216 9.273 -22.089 1.00 93.44 191 VAL A C 1
ATOM 1467 O O . VAL A 1 191 ? 16.188 9.144 -23.309 1.00 93.44 191 VAL A O 1
ATOM 1470 N N . ALA A 1 192 ? 15.152 9.037 -21.319 1.00 95.00 192 ALA A N 1
ATOM 1471 C CA . ALA A 1 192 ? 13.889 8.523 -21.835 1.00 95.00 192 ALA A CA 1
ATOM 1472 C C . ALA A 1 192 ? 12.699 8.989 -20.987 1.00 95.00 192 ALA A C 1
ATOM 1474 O O . ALA A 1 192 ? 12.859 9.430 -19.845 1.00 95.00 192 ALA A O 1
ATOM 1475 N N . ARG A 1 193 ? 11.496 8.890 -21.559 1.00 96.81 193 ARG A N 1
ATOM 1476 C CA . ARG A 1 193 ? 10.219 9.148 -20.885 1.00 96.81 193 ARG A CA 1
ATOM 1477 C C . ARG A 1 193 ? 9.208 8.084 -21.273 1.00 96.81 193 ARG A C 1
ATOM 1479 O O . ARG A 1 193 ? 9.208 7.653 -22.422 1.00 96.81 193 ARG A O 1
ATOM 1486 N N . ALA A 1 194 ? 8.343 7.721 -20.339 1.00 96.56 194 ALA A N 1
ATOM 1487 C CA . ALA A 1 194 ? 7.244 6.806 -20.585 1.00 96.56 194 ALA A CA 1
ATOM 1488 C C . ALA A 1 194 ? 6.000 7.238 -19.807 1.00 96.56 194 ALA A C 1
ATOM 1490 O O . ALA A 1 194 ? 6.106 7.728 -18.681 1.00 96.56 194 ALA A O 1
ATOM 1491 N N . GLU A 1 195 ? 4.831 7.077 -20.423 1.00 94.62 195 GLU A N 1
ATOM 1492 C CA . GLU A 1 195 ? 3.553 7.320 -19.754 1.00 94.62 195 GLU A CA 1
ATOM 1493 C C . GLU A 1 195 ? 3.175 6.090 -18.929 1.00 94.62 195 GLU A C 1
ATOM 1495 O O . GLU A 1 195 ? 3.348 4.955 -19.378 1.00 94.62 195 GLU A O 1
ATOM 1500 N N . LEU A 1 196 ? 2.654 6.322 -17.729 1.00 91.88 196 LEU A N 1
ATOM 1501 C CA . LEU A 1 196 ? 2.105 5.279 -16.882 1.00 91.88 196 LEU A CA 1
ATOM 1502 C C . LEU A 1 196 ? 0.593 5.236 -17.011 1.00 91.88 196 LEU A C 1
ATOM 1504 O O . LEU A 1 196 ? -0.094 6.261 -17.024 1.00 91.88 196 LEU A O 1
ATOM 1508 N N . GLU A 1 197 ? 0.081 4.011 -17.031 1.00 89.44 197 GLU A N 1
ATOM 1509 C CA . GLU A 1 197 ? -1.324 3.793 -16.751 1.00 89.44 197 GLU A CA 1
ATOM 1510 C C . GLU A 1 197 ? -1.632 4.254 -15.329 1.00 89.44 197 GLU A C 1
ATOM 1512 O O . GLU A 1 197 ? -0.896 3.991 -14.375 1.00 89.44 197 GLU A O 1
ATOM 1517 N N . ARG A 1 198 ? -2.750 4.951 -15.210 1.00 87.19 198 ARG A N 1
ATOM 1518 C CA . ARG A 1 198 ? -3.197 5.513 -13.956 1.00 87.19 198 ARG A CA 1
ATOM 1519 C C . ARG A 1 198 ? -3.819 4.454 -13.066 1.00 87.19 198 ARG A C 1
ATOM 1521 O O . ARG A 1 198 ? -4.667 3.686 -13.510 1.00 87.19 198 ARG A O 1
ATOM 1528 N N . LEU A 1 199 ? -3.487 4.521 -11.782 1.00 91.31 199 LEU A N 1
ATOM 1529 C CA . LEU A 1 199 ? -4.142 3.693 -10.784 1.00 91.31 199 LEU A CA 1
ATOM 1530 C C . LEU A 1 199 ? -5.570 4.185 -10.503 1.00 91.31 199 LEU A C 1
ATOM 1532 O O . LEU A 1 199 ? -5.766 5.388 -10.262 1.00 91.31 199 LEU A O 1
ATOM 1536 N N . PRO A 1 200 ? -6.566 3.283 -10.490 1.00 92.44 200 PRO A N 1
ATOM 1537 C CA . PRO A 1 200 ? -7.893 3.596 -9.976 1.00 92.44 200 PRO A CA 1
ATOM 1538 C C . PRO A 1 200 ? -7.838 3.862 -8.458 1.00 92.44 200 PRO A C 1
ATOM 1540 O O . PRO A 1 200 ? -6.815 3.585 -7.824 1.00 92.44 200 PRO A O 1
ATOM 1543 N N . PRO A 1 201 ? -8.903 4.426 -7.858 1.00 93.19 201 PRO A N 1
ATOM 1544 C CA . PRO A 1 201 ? -9.046 4.507 -6.404 1.00 93.19 201 PRO A CA 1
ATOM 1545 C C . PRO A 1 201 ? -8.801 3.152 -5.738 1.00 93.19 201 PRO A C 1
ATOM 1547 O O . PRO A 1 201 ? -9.303 2.145 -6.228 1.00 93.19 201 PRO A O 1
ATOM 1550 N N . MET A 1 202 ? -8.037 3.125 -4.647 1.00 95.56 202 MET A N 1
ATOM 1551 C CA . MET A 1 202 ? -7.594 1.902 -3.956 1.00 95.56 202 MET A CA 1
ATOM 1552 C C . MET A 1 202 ? -6.819 0.894 -4.826 1.00 95.56 202 MET A C 1
ATOM 1554 O O . MET A 1 202 ? -6.616 -0.245 -4.409 1.00 95.56 202 MET A O 1
ATOM 1558 N N . GLY A 1 203 ? -6.379 1.296 -6.020 1.00 94.94 203 GLY A N 1
ATOM 1559 C CA . GLY A 1 203 ? -5.585 0.466 -6.917 1.00 94.94 203 GLY A CA 1
ATOM 1560 C C . GLY A 1 203 ? -4.102 0.455 -6.559 1.00 94.94 203 GLY A C 1
ATOM 1561 O O . GLY A 1 203 ? -3.587 1.338 -5.864 1.00 94.94 203 GLY A O 1
ATOM 1562 N N . SER A 1 204 ? -3.394 -0.531 -7.094 1.00 95.06 204 SER A N 1
ATOM 1563 C CA . SER A 1 204 ? -1.942 -0.649 -6.974 1.00 95.06 204 SER A CA 1
ATOM 1564 C C . SER A 1 204 ? -1.344 -1.317 -8.205 1.00 95.06 204 SER A C 1
ATOM 1566 O O . SER A 1 204 ? -2.047 -1.956 -8.986 1.00 95.06 204 SER A O 1
ATOM 1568 N N . LYS A 1 205 ? -0.039 -1.129 -8.414 1.00 93.94 205 LYS A N 1
ATOM 1569 C CA . LYS A 1 205 ? 0.687 -1.764 -9.516 1.00 93.94 205 LYS A CA 1
ATOM 1570 C C . LYS A 1 205 ? 2.170 -1.860 -9.213 1.00 93.94 205 LYS A C 1
ATOM 1572 O O . LYS A 1 205 ? 2.798 -0.882 -8.813 1.00 93.94 205 LYS A O 1
ATOM 1577 N N . VAL A 1 206 ? 2.743 -3.017 -9.519 1.00 93.50 206 VAL A N 1
ATOM 1578 C CA . VAL A 1 206 ? 4.191 -3.177 -9.634 1.00 93.50 206 VAL A CA 1
ATOM 1579 C C . VAL A 1 206 ? 4.628 -2.713 -11.018 1.00 93.50 206 VAL A C 1
ATOM 1581 O O . VAL A 1 206 ? 4.204 -3.260 -12.035 1.00 93.50 206 VAL A O 1
ATOM 1584 N N . VAL A 1 207 ? 5.510 -1.724 -11.064 1.00 94.38 207 VAL A N 1
ATOM 1585 C CA . VAL A 1 207 ? 6.112 -1.215 -12.293 1.00 94.38 207 VAL A CA 1
ATOM 1586 C C . VAL A 1 207 ? 7.550 -1.692 -12.387 1.00 94.38 207 VAL A C 1
ATOM 1588 O O . VAL A 1 207 ? 8.401 -1.282 -11.607 1.00 94.38 207 VAL A O 1
ATOM 1591 N N . ARG A 1 208 ? 7.833 -2.533 -13.378 1.00 95.62 208 ARG A N 1
ATOM 1592 C CA . ARG A 1 208 ? 9.185 -2.951 -13.750 1.00 95.62 208 ARG A CA 1
ATOM 1593 C C . ARG A 1 208 ? 9.767 -1.952 -14.738 1.00 95.62 208 ARG A C 1
ATOM 1595 O O . ARG A 1 208 ? 9.151 -1.677 -15.765 1.00 95.62 208 ARG A O 1
ATOM 1602 N N . PHE A 1 209 ? 10.946 -1.391 -14.468 1.00 95.62 209 PHE A N 1
ATOM 1603 C CA . PHE A 1 209 ? 11.455 -0.325 -15.336 1.00 95.62 209 PHE A CA 1
ATOM 1604 C C . PHE A 1 209 ? 11.803 -0.799 -16.744 1.00 95.62 209 PHE A C 1
ATOM 1606 O O . PHE A 1 209 ? 11.636 -0.023 -17.682 1.00 95.62 209 PHE A O 1
ATOM 1613 N N . LYS A 1 210 ? 12.227 -2.055 -16.920 1.00 95.00 210 LYS A N 1
ATOM 1614 C CA . LYS A 1 210 ? 12.551 -2.613 -18.242 1.00 95.00 210 LYS A CA 1
ATOM 1615 C C . LYS A 1 210 ? 11.353 -2.633 -19.199 1.00 95.00 210 LYS A C 1
ATOM 1617 O O . LYS A 1 210 ? 11.546 -2.512 -20.404 1.00 95.00 210 LYS A O 1
ATOM 1622 N N . ASP A 1 211 ? 10.131 -2.715 -18.669 1.00 95.38 211 ASP A N 1
ATOM 1623 C CA . ASP A 1 211 ? 8.901 -2.723 -19.472 1.00 95.38 211 ASP A CA 1
ATOM 1624 C C . ASP A 1 211 ? 8.660 -1.360 -20.147 1.00 95.38 211 ASP A C 1
ATOM 1626 O O . ASP A 1 211 ? 8.013 -1.278 -21.188 1.00 95.38 211 ASP A O 1
ATOM 1630 N N . TYR A 1 212 ? 9.220 -0.289 -19.577 1.00 95.38 212 TYR A N 1
ATOM 1631 C CA . TYR A 1 212 ? 9.107 1.086 -20.073 1.00 95.38 212 TYR A CA 1
ATOM 1632 C C . TYR A 1 212 ? 10.415 1.599 -20.690 1.00 95.38 212 TYR A C 1
ATOM 1634 O O . TYR A 1 212 ? 10.404 2.457 -21.573 1.00 95.38 212 TYR A O 1
ATOM 1642 N N . PHE A 1 213 ? 11.549 1.061 -20.242 1.00 95.50 213 PHE A N 1
ATOM 1643 C CA . PHE A 1 213 ? 12.896 1.412 -20.673 1.00 95.50 213 PHE A CA 1
ATOM 1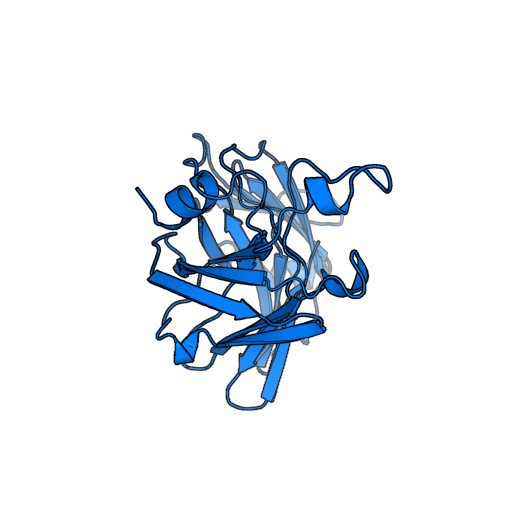644 C C . PHE A 1 213 ? 13.702 0.130 -20.954 1.00 95.50 213 PHE A C 1
ATOM 1646 O O . PHE A 1 213 ? 14.537 -0.256 -20.136 1.00 95.50 213 PHE A O 1
ATOM 1653 N N . PRO A 1 214 ? 13.515 -0.528 -22.115 1.00 92.75 214 PRO A N 1
ATOM 1654 C CA . PRO A 1 214 ? 14.118 -1.840 -22.392 1.00 92.75 214 PRO A CA 1
ATOM 1655 C C . PRO A 1 214 ? 15.651 -1.899 -22.291 1.00 92.75 214 PRO A C 1
ATOM 1657 O O . PRO A 1 214 ? 16.211 -2.960 -22.046 1.00 92.75 214 PRO A O 1
ATOM 1660 N N . ASN A 1 215 ? 16.334 -0.760 -22.444 1.00 91.50 215 ASN A N 1
ATOM 1661 C CA . ASN A 1 215 ? 17.794 -0.656 -22.362 1.00 91.50 215 ASN A CA 1
ATOM 1662 C C . ASN A 1 215 ? 18.301 -0.178 -20.987 1.00 91.50 215 ASN A C 1
ATOM 1664 O O . ASN A 1 215 ? 19.460 0.225 -20.883 1.00 91.50 215 ASN A O 1
ATOM 1668 N N . ILE A 1 216 ? 17.460 -0.153 -19.944 1.00 92.50 216 ILE A N 1
ATOM 1669 C CA . ILE A 1 216 ? 17.820 0.446 -18.648 1.00 92.50 216 ILE A CA 1
ATOM 1670 C C . ILE A 1 216 ? 19.043 -0.207 -17.996 1.00 92.50 216 ILE A C 1
ATOM 1672 O O . ILE A 1 216 ? 19.874 0.512 -17.449 1.00 92.50 216 ILE A O 1
ATOM 1676 N N . ASP A 1 217 ? 19.211 -1.523 -18.117 1.00 90.12 217 ASP A N 1
ATOM 1677 C CA . ASP A 1 217 ? 20.344 -2.229 -17.507 1.00 90.12 217 ASP A CA 1
ATOM 1678 C C . ASP A 1 217 ? 21.672 -1.834 -18.159 1.00 90.12 217 ASP A C 1
ATOM 1680 O O . ASP A 1 217 ? 22.645 -1.544 -17.466 1.00 90.12 217 ASP A O 1
ATOM 1684 N N . ALA A 1 218 ? 21.695 -1.730 -19.492 1.00 90.00 218 ALA A N 1
ATOM 1685 C CA . ALA A 1 218 ? 22.862 -1.246 -20.226 1.00 90.00 218 ALA A CA 1
ATOM 1686 C C . ALA A 1 218 ? 23.182 0.215 -19.864 1.00 90.00 218 ALA A C 1
ATOM 1688 O O . ALA A 1 218 ? 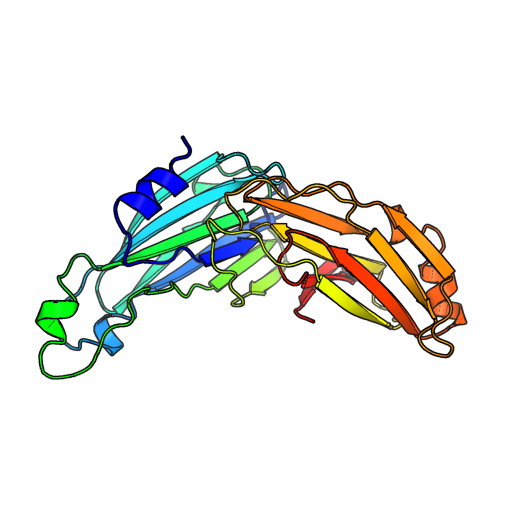24.343 0.569 -19.675 1.00 90.00 218 ALA A O 1
ATOM 1689 N N . GLN A 1 219 ? 22.152 1.055 -19.704 1.00 90.50 219 GLN A N 1
ATOM 1690 C CA . GLN A 1 219 ? 22.314 2.447 -19.269 1.00 90.50 219 GLN A CA 1
ATOM 1691 C C . GLN A 1 219 ? 22.860 2.546 -17.835 1.00 90.50 219 GLN A C 1
ATOM 1693 O O . GLN A 1 219 ? 23.712 3.388 -17.560 1.00 90.50 219 GLN A O 1
ATOM 1698 N N . LEU A 1 220 ? 22.400 1.688 -16.918 1.00 90.31 220 LEU A N 1
ATOM 1699 C CA . LEU A 1 220 ? 22.908 1.616 -15.545 1.00 90.31 220 LEU A CA 1
ATOM 1700 C C . LEU A 1 220 ? 24.358 1.132 -15.498 1.00 90.31 220 LEU A C 1
ATOM 1702 O O . LEU A 1 220 ? 25.148 1.691 -14.744 1.00 90.31 220 LEU A O 1
ATOM 1706 N N . GLN A 1 221 ? 24.719 0.143 -16.316 1.00 88.69 221 GLN A N 1
ATOM 1707 C CA . GLN A 1 221 ? 26.100 -0.329 -16.449 1.00 88.69 221 GLN A CA 1
ATOM 1708 C C . GLN A 1 221 ? 27.035 0.759 -16.987 1.00 88.69 221 GLN A C 1
ATOM 1710 O O . GLN A 1 221 ? 28.136 0.929 -16.469 1.00 88.69 221 GLN A O 1
ATOM 1715 N N . GLU A 1 222 ? 26.602 1.513 -18.001 1.00 88.00 222 GLU A N 1
ATOM 1716 C CA . GLU A 1 222 ? 27.402 2.587 -18.602 1.00 88.00 222 GLU A CA 1
ATOM 1717 C C . GLU A 1 222 ? 27.585 3.781 -17.652 1.00 88.00 222 GLU A C 1
ATOM 1719 O O . GLU A 1 222 ? 28.668 4.364 -17.575 1.00 88.00 222 GLU A O 1
ATOM 1724 N N . HIS A 1 223 ? 26.530 4.167 -16.932 1.00 83.94 223 HIS A N 1
ATOM 1725 C CA . HIS A 1 223 ? 26.513 5.400 -16.144 1.00 83.94 223 HIS A CA 1
ATOM 1726 C C . HIS A 1 223 ? 26.725 5.209 -14.634 1.00 83.94 223 HIS A C 1
ATOM 1728 O O . HIS A 1 223 ? 26.799 6.218 -13.929 1.00 83.94 223 HIS A O 1
ATOM 1734 N N . ASP A 1 224 ? 26.816 3.970 -14.129 1.00 83.62 224 ASP A N 1
ATOM 1735 C CA . ASP A 1 224 ? 26.807 3.544 -12.706 1.00 83.62 224 ASP A CA 1
ATOM 1736 C C . ASP A 1 224 ? 25.522 3.920 -11.939 1.00 83.62 224 ASP A C 1
ATOM 1738 O O . ASP A 1 224 ? 25.015 3.145 -11.123 1.00 83.62 224 ASP A O 1
ATOM 1742 N N . ARG A 1 225 ? 24.972 5.115 -12.189 1.00 91.62 225 ARG A N 1
ATOM 1743 C CA . ARG A 1 225 ? 23.828 5.689 -11.480 1.00 91.62 225 ARG A CA 1
ATOM 1744 C C . ARG A 1 225 ? 22.866 6.408 -12.407 1.00 91.62 225 ARG A C 1
ATOM 1746 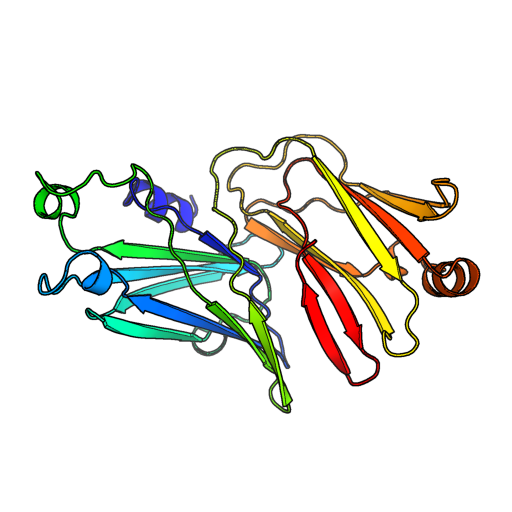O O . ARG A 1 225 ? 23.248 7.269 -13.203 1.00 91.62 225 ARG A O 1
ATOM 1753 N N . MET A 1 226 ? 21.587 6.142 -12.194 1.00 94.31 226 MET A N 1
ATOM 1754 C CA . MET A 1 226 ? 20.484 6.780 -12.905 1.00 94.31 226 MET A CA 1
ATOM 1755 C C . MET A 1 226 ? 19.451 7.295 -11.907 1.00 94.31 226 MET A C 1
ATOM 1757 O O . MET A 1 226 ? 19.449 6.913 -10.739 1.00 94.31 226 MET A O 1
ATOM 1761 N N . VAL A 1 227 ? 18.574 8.183 -12.361 1.00 95.38 227 VAL A N 1
ATOM 1762 C CA . VAL A 1 227 ? 17.434 8.667 -11.579 1.00 95.38 227 VAL A CA 1
ATOM 1763 C C . VAL A 1 227 ? 16.161 8.440 -12.376 1.00 95.38 227 VAL A C 1
ATOM 1765 O O . VAL A 1 227 ? 16.098 8.796 -13.553 1.00 95.38 227 VAL A O 1
ATOM 1768 N N . ILE A 1 228 ? 15.150 7.877 -11.727 1.00 96.06 228 ILE A N 1
ATOM 1769 C CA . ILE A 1 228 ? 13.779 7.843 -12.224 1.00 96.06 228 ILE A CA 1
ATOM 1770 C C . ILE A 1 228 ? 12.998 8.947 -11.522 1.00 96.06 228 ILE A C 1
ATOM 1772 O O . ILE A 1 228 ? 12.880 8.941 -10.299 1.00 96.06 228 ILE A O 1
ATOM 1776 N N . ASP A 1 229 ? 12.442 9.878 -12.291 1.00 95.25 229 ASP A N 1
ATOM 1777 C CA . ASP A 1 229 ? 11.412 10.775 -11.778 1.00 95.25 229 ASP A CA 1
ATOM 1778 C C . ASP A 1 229 ? 10.038 10.174 -12.050 1.00 95.25 229 ASP A C 1
ATOM 1780 O O . ASP A 1 229 ? 9.694 9.930 -13.210 1.00 95.25 229 ASP A O 1
ATOM 1784 N N . LEU A 1 230 ? 9.245 9.992 -10.998 1.00 94.44 230 LEU A N 1
ATOM 1785 C CA . LEU A 1 230 ? 7.820 9.699 -11.093 1.00 94.44 230 LEU A CA 1
ATOM 1786 C C . LEU A 1 230 ? 7.044 10.998 -10.895 1.00 94.44 230 LEU A C 1
ATOM 1788 O O . LEU A 1 230 ? 6.995 11.526 -9.788 1.00 94.44 230 LEU A O 1
ATOM 1792 N N . THR A 1 231 ? 6.423 11.503 -11.957 1.00 92.75 231 THR A N 1
ATOM 1793 C CA . THR A 1 231 ? 5.437 12.588 -11.857 1.00 92.75 231 THR A CA 1
ATOM 1794 C C . THR A 1 231 ? 4.051 11.971 -11.753 1.00 92.75 231 THR A C 1
ATOM 1796 O O . THR A 1 231 ? 3.646 11.240 -12.654 1.00 92.75 231 THR A O 1
ATOM 1799 N N . THR A 1 232 ? 3.329 12.251 -10.673 1.00 88.06 232 THR A N 1
ATOM 1800 C CA . THR A 1 232 ? 2.015 11.654 -10.392 1.00 88.06 232 THR A CA 1
ATOM 1801 C C . THR A 1 232 ? 1.032 12.701 -9.878 1.00 88.06 232 THR A C 1
ATOM 1803 O O . THR A 1 232 ? 1.429 13.751 -9.365 1.00 88.06 232 THR A O 1
ATOM 1806 N N . CYS A 1 233 ? -0.266 12.456 -10.071 1.00 74.31 233 CYS A N 1
ATOM 1807 C CA . CYS A 1 233 ? -1.341 13.370 -9.672 1.00 74.31 233 CYS A CA 1
ATOM 1808 C C . CYS A 1 233 ? -2.284 12.797 -8.600 1.00 74.31 233 CYS A C 1
ATOM 1810 O O . CYS A 1 233 ? -3.285 13.441 -8.284 1.00 74.31 233 CYS A O 1
ATOM 1812 N N . ALA A 1 234 ? -2.027 11.587 -8.095 1.00 69.31 234 ALA A N 1
ATOM 1813 C CA . ALA A 1 234 ? -2.931 10.910 -7.156 1.00 69.31 234 ALA A CA 1
ATOM 1814 C C . ALA A 1 234 ? -2.308 9.751 -6.368 1.00 69.31 234 ALA A C 1
ATOM 1816 O O . ALA A 1 234 ? -3.008 9.127 -5.578 1.00 69.31 234 ALA A O 1
ATOM 1817 N N . GLN A 1 235 ? -1.042 9.420 -6.604 1.00 78.81 235 GLN A N 1
ATOM 1818 C CA . GLN A 1 235 ? -0.406 8.275 -5.958 1.00 78.81 235 GLN A CA 1
ATOM 1819 C C . GLN A 1 235 ? 0.287 8.732 -4.678 1.00 78.81 235 GLN A C 1
ATOM 1821 O O . GLN A 1 235 ? 0.686 9.896 -4.564 1.00 78.81 235 GLN A O 1
ATOM 1826 N N . ALA A 1 236 ? 0.408 7.822 -3.720 1.00 85.38 236 ALA A N 1
ATOM 1827 C CA . ALA A 1 236 ? 1.278 8.048 -2.581 1.00 85.38 236 ALA A CA 1
ATOM 1828 C C . ALA A 1 236 ? 2.755 7.994 -3.015 1.00 85.38 236 ALA A C 1
ATOM 1830 O O . ALA A 1 236 ? 3.073 7.778 -4.191 1.00 85.38 236 ALA A O 1
ATOM 1831 N N . ALA A 1 237 ? 3.669 8.237 -2.072 1.00 87.50 237 ALA A N 1
ATOM 1832 C CA . ALA A 1 237 ? 5.086 8.063 -2.353 1.00 87.50 237 ALA A CA 1
ATOM 1833 C C . ALA A 1 237 ? 5.336 6.593 -2.732 1.00 87.50 237 ALA A C 1
ATOM 1835 O O . ALA A 1 237 ? 4.939 5.706 -1.983 1.00 87.50 237 ALA A O 1
ATOM 1836 N N . PRO A 1 238 ? 5.955 6.310 -3.889 1.00 90.56 238 PRO A N 1
ATOM 1837 C CA . PRO A 1 238 ? 6.131 4.933 -4.314 1.00 90.56 238 PRO A CA 1
ATOM 1838 C C . PRO A 1 238 ? 7.184 4.249 -3.441 1.00 90.56 238 PRO A C 1
ATOM 1840 O O . PRO A 1 238 ? 8.144 4.885 -3.000 1.00 90.56 238 PRO A O 1
ATOM 1843 N N . LEU A 1 239 ? 7.063 2.934 -3.283 1.00 91.06 239 LEU A N 1
ATOM 1844 C CA . LEU A 1 239 ? 8.160 2.126 -2.757 1.00 91.06 239 LEU A CA 1
ATOM 1845 C C . LEU A 1 239 ? 9.061 1.724 -3.922 1.00 91.06 239 LEU A C 1
ATOM 1847 O O . LEU A 1 239 ? 8.587 1.383 -5.006 1.00 91.06 239 LEU A O 1
ATOM 1851 N N . THR A 1 240 ? 10.368 1.732 -3.713 1.00 91.75 240 THR A N 1
ATOM 1852 C CA . THR A 1 240 ? 11.301 1.067 -4.626 1.00 91.75 240 THR A CA 1
ATOM 1853 C C . THR A 1 240 ? 11.065 -0.432 -4.603 1.00 91.75 240 THR A C 1
ATOM 1855 O O . THR A 1 240 ? 10.713 -0.989 -3.568 1.00 91.75 240 THR A O 1
ATOM 1858 N N . ALA A 1 241 ? 11.248 -1.080 -5.748 1.00 91.62 241 ALA A N 1
ATOM 1859 C CA . ALA A 1 241 ? 11.174 -2.523 -5.881 1.00 91.62 241 ALA A CA 1
ATOM 1860 C C . ALA A 1 241 ? 12.465 -3.051 -6.498 1.00 91.62 241 ALA A C 1
ATOM 1862 O O . ALA A 1 241 ? 12.911 -2.561 -7.537 1.00 91.62 241 ALA A O 1
ATOM 1863 N N . GLU A 1 242 ? 13.049 -4.066 -5.876 1.00 92.06 242 GLU A N 1
ATOM 1864 C CA . GLU A 1 242 ? 14.256 -4.725 -6.365 1.00 92.06 242 GLU A CA 1
ATOM 1865 C C . GLU A 1 242 ? 14.045 -6.231 -6.372 1.00 92.06 242 GLU A C 1
ATOM 1867 O O . GLU A 1 242 ? 13.680 -6.809 -5.350 1.00 92.06 242 GLU A O 1
ATOM 1872 N N . TRP A 1 243 ? 14.311 -6.874 -7.505 1.00 90.44 243 TRP A N 1
ATOM 1873 C CA . TRP A 1 243 ? 14.363 -8.330 -7.611 1.00 90.44 243 TRP A CA 1
ATOM 1874 C C . TRP A 1 243 ? 15.812 -8.760 -7.753 1.00 90.44 243 TRP A C 1
ATOM 1876 O O . TRP A 1 243 ? 16.542 -8.261 -8.611 1.00 90.44 243 TRP A O 1
ATOM 1886 N N . TYR A 1 244 ? 16.229 -9.705 -6.925 1.00 89.75 244 TYR A N 1
ATOM 1887 C CA . TYR A 1 244 ? 17.597 -10.190 -6.848 1.00 89.75 244 TYR A CA 1
ATOM 1888 C C . TYR A 1 244 ? 17.754 -11.464 -7.672 1.00 89.75 244 TYR A C 1
ATOM 1890 O O . TYR A 1 244 ? 16.831 -12.269 -7.804 1.00 89.75 244 TYR A O 1
ATOM 1898 N N . LYS A 1 245 ? 18.961 -11.696 -8.195 1.00 87.75 245 LYS A N 1
ATOM 1899 C CA . LYS A 1 245 ? 19.287 -12.928 -8.935 1.00 87.75 245 LYS A CA 1
ATOM 1900 C C . LYS A 1 245 ? 19.176 -14.195 -8.076 1.00 87.75 245 LYS A C 1
ATOM 1902 O O . LYS A 1 245 ? 19.041 -15.278 -8.634 1.00 87.75 245 LYS A O 1
ATOM 1907 N N . SER A 1 246 ? 19.203 -14.068 -6.744 1.00 85.44 246 SER A N 1
ATOM 1908 C CA . SER A 1 246 ? 18.914 -15.163 -5.804 1.00 85.44 246 SER A CA 1
ATOM 1909 C C . SER A 1 246 ? 17.456 -15.636 -5.856 1.00 85.44 246 SER A C 1
ATOM 1911 O O . SER A 1 246 ? 17.158 -16.731 -5.388 1.00 85.44 246 SER A O 1
ATOM 1913 N N . GLY A 1 247 ? 16.552 -14.832 -6.429 1.00 80.50 247 GLY A N 1
ATOM 1914 C CA . GLY A 1 247 ? 15.107 -15.053 -6.406 1.00 80.50 247 GLY A CA 1
ATOM 1915 C C . GLY A 1 247 ? 14.381 -14.320 -5.274 1.00 80.50 247 GLY A C 1
ATOM 1916 O O . GLY A 1 247 ? 13.159 -14.453 -5.177 1.00 80.50 247 GLY A O 1
ATOM 1917 N N . ASP A 1 248 ? 15.103 -13.554 -4.451 1.00 81.31 248 ASP A N 1
ATOM 1918 C CA . ASP A 1 248 ? 14.529 -12.670 -3.432 1.00 81.31 248 ASP A CA 1
ATOM 1919 C C . ASP A 1 248 ? 14.034 -11.357 -4.051 1.00 81.31 248 ASP A C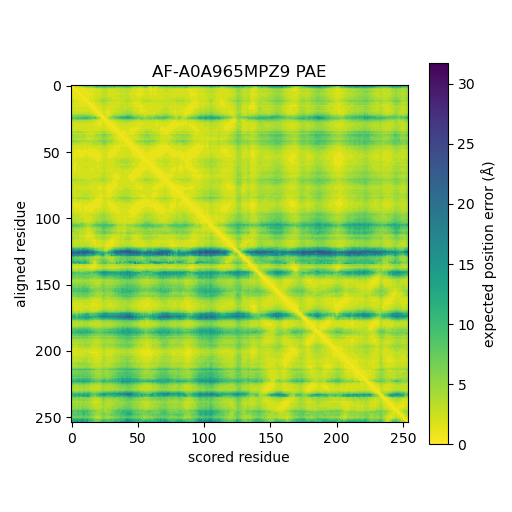 1
ATOM 1921 O O . ASP A 1 248 ? 14.448 -10.966 -5.146 1.00 81.31 248 ASP A O 1
ATOM 1925 N N . PHE A 1 249 ? 13.153 -10.651 -3.344 1.00 83.88 249 PHE A N 1
ATOM 1926 C CA . PHE A 1 249 ? 12.764 -9.292 -3.703 1.00 83.88 249 PHE A CA 1
ATOM 1927 C C . PHE A 1 249 ? 12.671 -8.422 -2.455 1.00 83.88 249 PHE A C 1
ATOM 1929 O O . PHE A 1 249 ? 12.372 -8.924 -1.372 1.00 83.88 249 PHE A O 1
ATOM 1936 N N . HIS A 1 250 ? 12.854 -7.116 -2.624 1.00 84.81 250 HIS A N 1
ATOM 1937 C CA . HIS A 1 250 ? 12.628 -6.138 -1.570 1.00 84.81 250 HIS A CA 1
ATOM 1938 C C . HIS A 1 250 ? 11.758 -4.981 -2.059 1.00 84.81 250 HIS A C 1
ATOM 1940 O O . HIS A 1 250 ? 11.904 -4.527 -3.196 1.00 84.81 250 HIS A O 1
ATOM 1946 N N . PHE A 1 251 ? 10.892 -4.493 -1.170 1.00 85.88 251 PHE A N 1
ATOM 1947 C CA . PHE A 1 251 ? 10.279 -3.178 -1.297 1.00 85.88 251 PHE A CA 1
ATOM 1948 C C . PHE A 1 251 ? 10.864 -2.255 -0.228 1.00 85.88 251 PHE A C 1
ATOM 1950 O O . PHE A 1 251 ? 10.835 -2.614 0.948 1.00 85.88 251 PHE A O 1
ATOM 1957 N N . HIS A 1 252 ? 11.384 -1.092 -0.625 1.00 83.25 252 HIS A N 1
ATOM 1958 C CA . HIS A 1 252 ? 11.959 -0.110 0.305 1.00 83.25 252 HIS A CA 1
ATOM 1959 C C . HIS A 1 252 ? 11.393 1.279 0.059 1.00 83.25 252 HIS A C 1
ATOM 1961 O O . HIS A 1 252 ? 11.154 1.655 -1.090 1.00 83.25 252 HIS A O 1
ATOM 1967 N N . HIS A 1 253 ? 11.256 2.067 1.115 1.00 78.31 253 HIS A N 1
ATOM 1968 C CA . HIS A 1 253 ? 10.914 3.477 0.990 1.00 78.31 253 HIS A CA 1
ATOM 1969 C C . HIS A 1 253 ? 12.024 4.291 0.318 1.00 78.31 253 HIS A C 1
ATOM 1971 O O . HIS A 1 253 ? 13.199 3.913 0.332 1.00 78.31 253 HIS A O 1
ATOM 1977 N N . LEU A 1 254 ? 11.617 5.423 -0.258 1.00 67.38 254 LEU A N 1
ATOM 1978 C CA . LEU A 1 254 ? 12.495 6.455 -0.814 1.00 67.38 254 LEU A CA 1
ATOM 1979 C C . LEU A 1 254 ? 13.040 7.407 0.248 1.00 67.38 254 LEU A C 1
ATOM 1981 O O . LEU A 1 254 ? 12.286 7.712 1.203 1.00 67.38 254 LEU A O 1
#